Protein 6MRQ (pdb70)

InterPro domains:
  IPR001254 Serine proteases, trypsin domain [PF00089] (24-239)
  IPR001254 Serine proteases, trypsin domain [PS50240] (24-244)
  IPR001254 Serine proteases, trypsin domain [SM00020] (23-239)
  IPR001254 Serine proteases, trypsin domain [cd00190] (24-242)
  IPR001314 Peptidase S1A, chymotrypsin family [PR00722] (49-64)
  IPR001314 Peptidase S1A, chymotrypsin family [PR00722] (103-117)
  IPR001314 Peptidase S1A, chymotrypsin family [PR00722] (193-205)
  IPR009003 Peptidase S1, PA clan [SSF50494] (20-244)
  IPR018114 Serine proteases, trypsin family, histidine active site [PS00134] (59-64)
  IPR033116 Serine proteases, trypsin family, serine active site [PS00135] (194-205)
  IPR050127 Serine Proteases (Peptidase S1 Family) [PTHR24264] (22-245)

Organism: Bos taurus (NCBI:txid9913)

B-factor: mean 23.16, std 9.32, range [8.79, 70.33]

Solvent-accessible surface area: 10197 Å² total; per-residue (Å²): 2,11,42,35,98,70,18,25,52,18,84,5,31,18,5,0,1,0,14,39,74,82,23,0,0,1,0,1,0,20,49,34,73,6,0,0,0,0,3,12,0,109,36,95,67,2,50,0,53,1,6,10,13,20,33,112,81,125,92,63,58,37,40,87,18,45,23,56,86,27,39,41,28,113,67,51,61,37,110,62,4,36,19,1,0,0,0,0,46,2,152,66,58,7,76,89,83,96,97,0,28,45,18,60,34,2,132,77,59,30,76,63,53,44,109,5,43,0,0,1,7,1,7,42,104,55,89,20,28,24,97,17,65,32,3,47,3,5,133,0,21,14,26,48,77,82,26,0,110,92,12,0,96,91,65,20,36,88,22,9,10,0,1,3,48,60,123,15,39,88,3,0,1,8,1,0,0,0,0,0,0,16,1,103,45,67,0,10,0,1,0,2,2,0,39,39,7,9,76,149,76,60,3,0,0,1,2,52,0,21,70,9,27,76,30,0,131,99,10,53,89,90,45,0,8,41,134,11,190,78,64,116,59,0,150,72,11,1,121,109,30,196,31,108,33,49,109,32,0,2,47,2,54,1,0

Structure (mmCIF, N/CA/C/O backbone):
data_6MRQ
#
_entry.id   6MRQ
#
_cell.length_a   46.817
_cell.length_b   59.020
_cell.length_c   79.085
_cell.angle_alpha   90.00
_cell.angle_beta   90.00
_cell.angle_gamma   90.00
#
_symmetry.space_group_name_H-M   'P 21 21 21'
#
loop_
_entity.id
_entity.type
_entity.pdbx_description
1 polymer 'Cationic trypsin'
2 polymer 'inhibitor from Tityus obscurus scorpion venom (TopI1)'
3 non-polymer 'CALCIUM ION'
4 non-polymer 'SULFATE ION'
5 water water
#
loop_
_atom_site.group_PDB
_atom_site.id
_atom_site.type_symbol
_atom_site.label_atom_id
_atom_site.label_alt_id
_atom_site.label_comp_id
_atom_site.label_asym_id
_atom_site.label_entity_id
_atom_site.label_seq_id
_atom_site.pdbx_PDB_ins_code
_atom_site.Cartn_x
_atom_site.Cartn_y
_atom_site.Cartn_z
_atom_site.occupancy
_atom_site.B_iso_or_equiv
_atom_site.auth_seq_id
_atom_site.auth_comp_id
_atom_site.auth_asym_id
_atom_site.auth_atom_id
_atom_site.pdbx_PDB_model_num
ATOM 1 N N . ILE A 1 1 ? -18.545 3.874 -8.824 1.00 13.19 16 ILE A N 1
ATOM 2 C CA . ILE A 1 1 ? -18.631 4.029 -7.376 1.00 13.71 16 ILE A CA 1
ATOM 3 C C . ILE A 1 1 ? -20.101 4.181 -7.011 1.00 15.43 16 ILE A C 1
ATOM 4 O O . ILE A 1 1 ? -20.759 5.099 -7.488 1.00 16.26 16 ILE A O 1
ATOM 19 N N . VAL A 1 2 ? -20.604 3.291 -6.163 1.00 16.51 17 VAL A N 1
ATOM 20 C CA . VAL A 1 2 ? -21.981 3.349 -5.681 1.00 17.28 17 VAL A CA 1
ATOM 21 C C . VAL A 1 2 ? -21.971 3.950 -4.285 1.00 18.65 17 VAL A C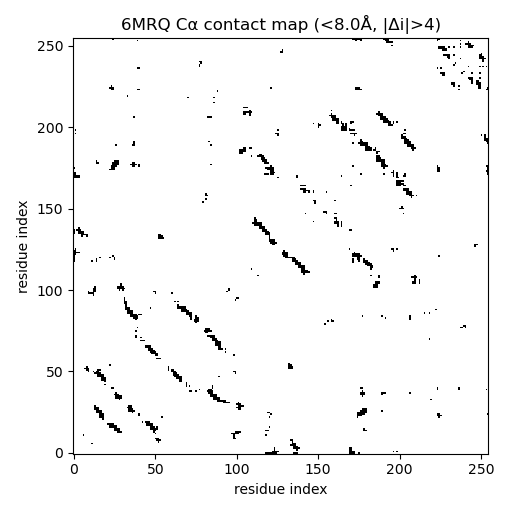 1
ATOM 22 O O . VAL A 1 2 ? -21.176 3.540 -3.432 1.00 19.27 17 VAL A O 1
ATOM 35 N N . GLY A 1 3 ? -22.853 4.910 -4.038 1.00 19.05 18 GLY A N 1
ATOM 36 C CA . GLY A 1 3 ? -22.980 5.450 -2.702 1.00 20.18 18 GLY A CA 1
ATOM 37 C C . GLY A 1 3 ? -21.894 6.418 -2.306 1.00 19.62 18 GLY A C 1
ATOM 38 O O . GLY A 1 3 ? -21.738 6.705 -1.112 1.00 23.84 18 GLY A O 1
ATOM 42 N N . GLY A 1 4 ? -21.147 6.940 -3.275 1.00 19.26 19 GLY A N 1
ATOM 43 C CA . GLY A 1 4 ? -20.076 7.871 -3.019 1.00 18.57 19 GLY A CA 1
ATOM 44 C C . GLY A 1 4 ? -20.507 9.309 -3.217 1.00 20.09 19 GLY A C 1
ATOM 45 O O . GLY A 1 4 ? -21.690 9.659 -3.124 1.00 22.22 19 GLY A O 1
ATOM 49 N N . TYR A 1 5 ? -19.528 10.158 -3.505 1.00 18.53 20 TYR A N 1
ATOM 50 C CA . TYR A 1 5 ? -19.761 11.584 -3.677 1.00 18.55 20 TYR A CA 1
ATOM 51 C C . TYR A 1 5 ? -18.835 12.109 -4.765 1.00 18.83 20 TYR A C 1
ATOM 52 O O . TYR A 1 5 ? -17.827 11.493 -5.110 1.00 17.45 20 TYR A O 1
ATOM 70 N N . THR A 1 6 ? -19.187 13.266 -5.308 1.00 19.10 21 THR A N 1
ATOM 71 C CA . THR A 1 6 ? -18.340 13.906 -6.304 1.00 20.96 21 THR A CA 1
ATOM 72 C C . THR A 1 6 ? -17.047 14.367 -5.648 1.00 19.05 21 THR A C 1
ATOM 73 O O . THR A 1 6 ? -17.073 15.161 -4.703 1.00 20.92 21 THR A O 1
ATOM 84 N N . CYS A 1 7 ? -15.913 13.888 -6.161 1.00 19.24 22 CYS A N 1
ATOM 85 C CA . CYS A 1 7 ? -14.641 14.184 -5.517 1.00 20.59 22 CYS A CA 1
ATOM 86 C C . CYS A 1 7 ? -14.350 15.677 -5.534 1.00 19.90 22 CYS A C 1
ATOM 87 O O . CYS A 1 7 ? -13.855 16.236 -4.547 1.00 23.69 22 CYS A O 1
ATOM 94 N N . GLY A 1 8 ? -14.645 16.334 -6.652 1.00 19.88 23 GLY A N 1
ATOM 95 C CA . GLY A 1 8 ? -14.143 17.665 -6.911 1.00 20.62 23 GLY A CA 1
ATOM 96 C C . GLY A 1 8 ? -13.012 17.586 -7.913 1.00 19.82 23 GLY A C 1
ATOM 97 O O . GLY A 1 8 ? -12.161 16.695 -7.826 1.00 19.77 23 GLY A O 1
ATOM 101 N N . ALA A 1 9 ? -12.984 18.517 -8.860 1.00 20.42 24 ALA A N 1
ATOM 102 C CA . ALA A 1 9 ? -12.073 18.410 -9.989 1.00 23.92 24 ALA A CA 1
ATOM 103 C C . ALA A 1 9 ? -10.625 18.332 -9.526 1.00 21.18 24 ALA A C 1
ATOM 104 O O . ALA A 1 9 ? -10.140 19.200 -8.792 1.00 24.25 24 ALA A O 1
ATOM 111 N N . ASN A 1 10 ? -9.941 17.280 -9.965 1.00 20.74 25 ASN A N 1
ATOM 112 C CA . ASN A 1 10 ? -8.502 17.118 -9.772 1.00 21.33 25 ASN A CA 1
ATOM 113 C C . ASN A 1 10 ? -8.109 17.018 -8.301 1.00 24.44 25 ASN A C 1
ATOM 114 O O . ASN A 1 10 ? -6.935 17.212 -7.955 1.00 21.62 25 ASN A O 1
ATOM 125 N N . THR A 1 11 ? -9.062 16.694 -7.424 1.00 19.75 26 THR A N 1
ATOM 126 C CA . THR A 1 11 ? -8.746 16.472 -6.017 1.00 21.20 26 THR A CA 1
ATOM 127 C C . THR A 1 11 ? -8.136 15.100 -5.767 1.00 18.14 26 THR A C 1
ATOM 128 O O . THR A 1 11 ? -7.656 14.842 -4.657 1.00 20.81 26 THR A O 1
ATOM 139 N N . VAL A 1 12 ? -8.149 14.221 -6.762 1.00 15.55 27 VAL A N 1
ATOM 140 C CA . VAL A 1 12 ? -7.490 12.921 -6.685 1.00 16.67 27 VAL A CA 1
ATOM 141 C C . VAL A 1 12 ? -6.483 12.900 -7.829 1.00 17.97 27 VAL A C 1
ATOM 142 O O . VAL A 1 12 ? -6.708 12.224 -8.844 1.00 14.48 27 VAL A O 1
ATOM 155 N N . PRO A 1 13 ? -5.375 13.641 -7.720 1.00 15.05 28 PRO A N 1
ATOM 156 C CA . PRO A 1 13 ? -4.551 13.928 -8.909 1.00 16.29 28 PRO A CA 1
ATOM 157 C C . PRO A 1 13 ? -3.780 12.742 -9.444 1.00 14.87 28 PRO A C 1
ATOM 158 O O . PRO A 1 13 ? -3.241 12.840 -10.554 1.00 15.27 28 PRO A O 1
ATOM 169 N N . TYR A 1 14 ? -3.701 11.643 -8.690 1.00 14.98 29 TYR A N 1
ATOM 170 C CA . TYR A 1 14 ? -3.085 10.397 -9.122 1.00 13.77 29 TYR A CA 1
ATOM 171 C C . TYR A 1 14 ? -4.058 9.478 -9.859 1.00 14.10 29 TYR A C 1
ATOM 172 O O . TYR A 1 14 ? -3.631 8.446 -10.394 1.00 12.01 29 TYR A O 1
ATOM 190 N N . GLN A 1 15 ? -5.346 9.819 -9.904 1.00 12.10 30 GLN A N 1
ATOM 191 C CA . GLN A 1 15 ? -6.332 8.981 -10.575 1.00 11.52 30 GLN A CA 1
ATOM 192 C C . GLN A 1 15 ? -6.234 9.170 -12.081 1.00 10.81 30 GLN A C 1
ATOM 193 O O . GLN A 1 15 ? -6.286 10.298 -12.574 1.00 12.23 30 GLN A O 1
ATOM 207 N N . VAL A 1 16 ? -6.144 8.068 -12.815 1.00 11.21 31 VAL A N 1
ATOM 208 C CA . VAL A 1 16 ? -6.180 8.134 -14.264 1.00 11.64 31 VAL A CA 1
ATOM 209 C C . VAL A 1 16 ? -7.351 7.311 -14.784 1.00 10.72 31 VAL A C 1
ATOM 210 O O . VAL A 1 16 ? -7.891 6.439 -14.101 1.00 10.76 31 VAL A O 1
ATOM 223 N N . SER A 1 17 ? -7.732 7.606 -16.020 1.00 11.41 32 SER A N 1
ATOM 224 C CA . SER A 1 17 ? -8.708 6.832 -16.770 1.00 12.42 32 SER A CA 1
ATOM 225 C C . SER A 1 17 ? -7.975 6.074 -17.866 1.00 11.54 32 SER A C 1
ATOM 226 O O . SER A 1 17 ? -7.120 6.641 -18.554 1.00 13.10 32 SER A O 1
ATOM 234 N N . LEU A 1 18 ? -8.278 4.793 -18.004 1.00 11.43 33 LEU A N 1
ATOM 235 C CA . LEU A 1 18 ? -7.774 4.004 -19.116 1.00 11.33 33 LEU A CA 1
ATOM 236 C C . LEU A 1 18 ? -8.845 3.955 -20.193 1.00 10.56 33 LEU A C 1
ATOM 237 O O . LEU A 1 18 ? -10.002 3.612 -19.915 1.00 12.53 33 LEU A O 1
ATOM 253 N N . ASN A 1 19 ? -8.455 4.279 -21.415 1.00 12.60 34 ASN A N 1
ATOM 254 C CA . ASN A 1 19 ? -9.378 4.509 -22.513 1.00 12.48 34 ASN A CA 1
ATOM 255 C C . ASN A 1 19 ? -8.905 3.748 -23.737 1.00 16.25 34 ASN A C 1
ATOM 256 O O . ASN A 1 19 ? -7.755 3.899 -24.160 1.00 18.60 34 ASN A O 1
ATOM 267 N N . SER A 1 20 ? -9.791 2.924 -24.292 1.00 14.97 37 SER A N 1
ATOM 268 C CA . SER A 1 20 ? -9.540 2.227 -25.545 1.00 19.55 37 SER A CA 1
ATOM 269 C C . SER A 1 20 ? -10.671 2.584 -26.494 1.00 23.83 37 SER A C 1
ATOM 270 O O . SER A 1 20 ? -11.289 1.703 -27.101 1.00 28.52 37 SER A O 1
ATOM 278 N N . GLY A 1 21 ? -10.949 3.883 -26.611 1.00 17.26 38 GLY A N 1
ATOM 279 C CA . GLY A 1 21 ? -12.122 4.381 -27.286 1.00 18.11 38 GLY A CA 1
ATOM 280 C C . GLY A 1 21 ? -13.232 4.804 -26.346 1.00 18.02 38 GLY A C 1
ATOM 281 O O . GLY A 1 21 ? -14.075 5.624 -26.724 1.00 18.54 38 GLY A O 1
ATOM 285 N N . TYR A 1 22 ? -13.250 4.249 -25.141 1.00 17.60 39 TYR A N 1
ATOM 286 C CA . TYR A 1 22 ? -14.168 4.628 -24.081 1.00 15.79 39 TYR A CA 1
ATOM 287 C C . TYR A 1 22 ? -13.447 4.326 -22.777 1.00 14.28 39 TYR A C 1
ATOM 288 O O . TYR A 1 22 ? -12.493 3.541 -22.744 1.00 14.27 39 TYR A O 1
ATOM 306 N N . HIS A 1 23 ? -13.907 4.951 -21.702 1.00 13.63 40 HIS A N 1
ATOM 307 C CA . HIS A 1 23 ? -13.367 4.658 -20.385 1.00 13.26 40 HIS A CA 1
ATOM 308 C C . HIS A 1 23 ? -13.760 3.247 -19.952 1.00 11.61 40 HIS A C 1
ATOM 309 O O . HIS A 1 23 ? -14.945 2.906 -19.939 1.00 12.53 40 HIS A O 1
ATOM 323 N N . PHE A 1 24 ? -12.780 2.431 -19.568 1.00 11.22 41 PHE A N 1
ATOM 324 C CA . PHE A 1 24 ? -13.071 1.055 -19.161 1.00 11.51 41 PHE A CA 1
ATOM 325 C C . PHE A 1 24 ? -12.476 0.646 -17.826 1.00 11.39 41 PHE A C 1
ATOM 326 O O . PHE A 1 24 ? -12.944 -0.345 -17.247 1.00 11.45 41 PHE A O 1
ATOM 343 N N . CYS A 1 25 ? -11.466 1.358 -17.330 1.00 10.01 42 CYS A N 1
ATOM 344 C CA . CYS A 1 25 ? -10.792 1.054 -16.082 1.00 9.58 42 CYS A CA 1
ATOM 345 C C . CYS A 1 25 ? -10.139 2.333 -15.578 1.00 8.79 42 CYS A C 1
ATOM 346 O O . CYS A 1 25 ? -9.923 3.284 -16.336 1.00 10.82 42 CYS A O 1
ATOM 353 N N . GLY A 1 26 ? -9.831 2.340 -14.282 1.00 9.50 43 GLY A N 1
ATOM 354 C CA . GLY A 1 26 ? -8.989 3.356 -13.698 1.00 9.73 43 GLY A CA 1
ATOM 355 C C . GLY A 1 26 ? -7.555 2.865 -13.541 1.00 10.58 43 GLY A C 1
ATOM 356 O O . GLY A 1 26 ? -7.185 1.760 -13.931 1.00 10.06 43 GLY A O 1
ATOM 360 N N . GLY A 1 27 ? -6.744 3.733 -12.953 1.00 10.51 44 GLY A N 1
ATOM 361 C CA . GLY A 1 27 ? -5.361 3.451 -12.619 1.00 10.46 44 GLY A CA 1
ATOM 362 C C . GLY A 1 27 ? -4.868 4.540 -11.695 1.00 10.57 44 GLY A C 1
ATOM 363 O O . GLY A 1 27 ? -5.538 5.557 -11.484 1.00 11.39 44 GLY A O 1
ATOM 367 N N . SER A 1 28 ? -3.655 4.330 -11.187 1.00 11.29 45 SER A N 1
ATOM 368 C CA . SER A 1 28 ? -3.021 5.249 -10.251 1.00 11.53 45 SER A CA 1
ATOM 369 C C . SER A 1 28 ? -1.624 5.589 -10.735 1.00 10.64 45 SER A C 1
ATOM 370 O O . SER A 1 28 ? -0.818 4.691 -10.994 1.00 12.31 45 SER A O 1
ATOM 378 N N . LEU A 1 29 ? -1.336 6.877 -10.836 1.00 12.00 46 LEU A N 1
ATOM 379 C CA . LEU A 1 29 ? -0.024 7.339 -11.262 1.00 13.59 46 LEU A CA 1
ATOM 380 C C . LEU A 1 29 ? 0.941 7.209 -10.092 1.00 12.45 46 LEU A C 1
ATOM 381 O O . LEU A 1 29 ? 0.694 7.778 -9.024 1.00 15.29 46 LEU A O 1
ATOM 397 N N . ILE A 1 30 ? 2.034 6.460 -10.281 1.00 13.56 47 ILE A N 1
ATOM 398 C CA . ILE A 1 30 ? 3.021 6.269 -9.223 1.00 14.83 47 ILE A CA 1
ATOM 399 C C . ILE A 1 30 ? 4.336 7.005 -9.477 1.00 15.75 47 ILE A C 1
ATOM 400 O O . ILE A 1 30 ? 5.118 7.178 -8.531 1.00 16.50 47 ILE A O 1
ATOM 416 N N . ASN A 1 31 ? 4.607 7.429 -10.706 1.00 17.05 48 ASN A N 1
ATOM 417 C CA . ASN A 1 31 ? 5.676 8.372 -11.016 1.00 17.53 48 ASN A CA 1
ATOM 418 C C . ASN A 1 31 ? 5.357 8.938 -12.394 1.00 20.68 48 ASN A C 1
ATOM 419 O O . ASN A 1 31 ? 4.329 8.610 -12.987 1.00 19.61 48 ASN A O 1
ATOM 430 N N . SER A 1 32 ? 6.234 9.797 -12.909 1.00 19.60 49 SER A N 1
ATOM 431 C CA . SER A 1 32 ? 5.878 10.487 -14.144 1.00 19.39 49 SER A CA 1
ATOM 432 C C . SER A 1 32 ? 5.719 9.544 -15.333 1.00 21.88 49 SER A C 1
ATOM 433 O O . SER A 1 32 ? 5.163 9.955 -16.358 1.00 20.91 49 SER A O 1
ATOM 441 N N . GLN A 1 33 ? 6.180 8.301 -15.234 1.00 17.87 50 GLN A N 1
ATOM 442 C CA . GLN A 1 3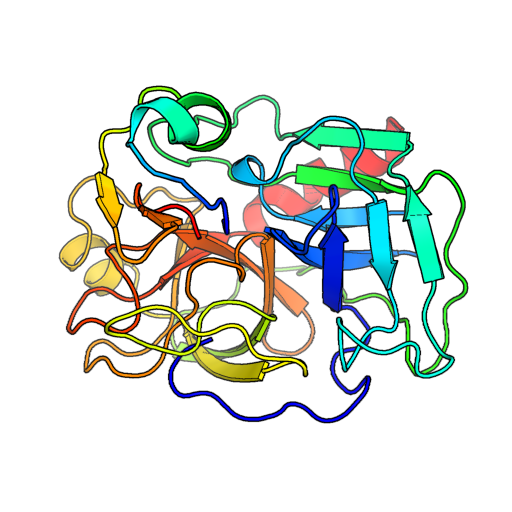3 ? 6.155 7.408 -16.381 1.00 20.09 50 GLN A CA 1
ATOM 443 C C . GLN A 1 33 ? 5.360 6.127 -16.181 1.00 17.88 50 GLN A C 1
ATOM 444 O O . GLN A 1 33 ? 5.267 5.324 -17.125 1.00 17.42 50 GLN A O 1
ATOM 458 N N . TRP A 1 34 ? 4.782 5.907 -15.004 1.00 15.15 51 TRP A N 1
ATOM 459 C CA . TRP A 1 34 ? 4.229 4.604 -14.686 1.00 14.97 51 TRP A CA 1
ATOM 460 C C . TRP A 1 34 ? 2.910 4.697 -13.940 1.00 13.99 51 TRP A C 1
ATOM 461 O O . TRP A 1 34 ? 2.745 5.511 -13.028 1.00 13.94 51 TRP A O 1
ATOM 482 N N . VAL A 1 35 ? 2.003 3.802 -14.309 1.00 13.60 52 VAL A N 1
ATOM 483 C CA . VAL A 1 35 ? 0.663 3.717 -13.750 1.00 12.23 52 VAL A CA 1
ATOM 484 C C . VAL A 1 35 ? 0.434 2.298 -13.257 1.00 11.98 52 VAL A C 1
ATOM 485 O O . VAL A 1 35 ? 0.781 1.332 -13.945 1.00 13.36 52 VAL A O 1
ATOM 498 N N . VAL A 1 36 ? -0.148 2.173 -12.071 1.00 10.98 53 VAL A N 1
ATOM 499 C CA . VAL A 1 36 ? -0.586 0.889 -11.532 1.00 12.11 53 VAL A CA 1
ATOM 500 C C . VAL A 1 36 ? -2.060 0.699 -11.846 1.00 11.37 53 VAL A C 1
ATOM 501 O O . VAL A 1 36 ? -2.869 1.592 -11.584 1.00 11.43 53 VAL A O 1
ATOM 514 N N . SER A 1 37 ? -2.421 -0.477 -12.354 1.00 10.70 54 SER A N 1
ATOM 515 C CA . SER A 1 37 ? -3.820 -0.814 -12.608 1.00 9.85 54 SER A CA 1
ATOM 516 C C . SER A 1 37 ? -4.011 -2.299 -12.323 1.00 10.09 54 SER A C 1
ATOM 517 O O . SER A 1 37 ? -3.156 -2.941 -11.715 1.00 10.58 54 SER A O 1
ATOM 52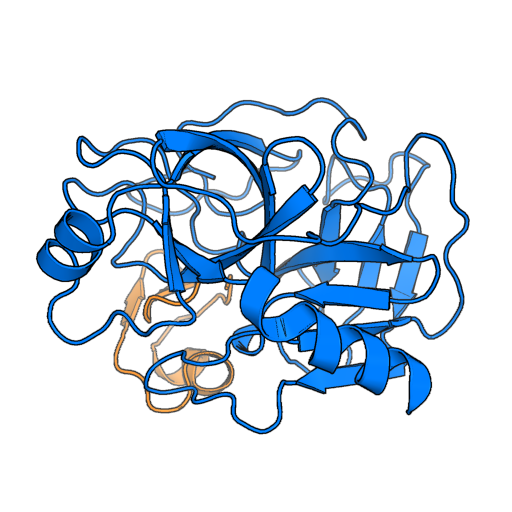5 N N . ALA A 1 38 ? -5.156 -2.846 -12.734 1.00 10.11 55 ALA A N 1
ATOM 526 C CA . ALA A 1 38 ? -5.445 -4.269 -12.561 1.00 10.15 55 ALA A CA 1
ATOM 527 C C . ALA A 1 38 ? -5.020 -5.049 -13.799 1.00 10.05 55 ALA A C 1
ATOM 528 O O . ALA A 1 38 ? -5.123 -4.549 -14.923 1.00 11.14 55 ALA A O 1
ATOM 535 N N . ALA A 1 39 ? -4.537 -6.281 -13.590 1.00 11.42 56 ALA A N 1
ATOM 536 C CA . ALA A 1 39 ? -4.169 -7.140 -14.709 1.00 10.94 56 ALA A CA 1
ATOM 537 C C . ALA A 1 39 ? -5.337 -7.374 -15.660 1.00 11.12 56 ALA A C 1
ATOM 538 O O . ALA A 1 39 ? -5.143 -7.479 -16.876 1.00 11.86 56 ALA A O 1
ATOM 545 N N . HIS A 1 40 ? -6.560 -7.475 -15.132 1.00 12.01 57 HIS A N 1
ATOM 546 C CA . HIS A 1 40 ? -7.686 -7.741 -16.021 1.00 11.62 57 HIS A CA 1
ATOM 547 C C . HIS A 1 40 ? -8.080 -6.524 -16.847 1.00 11.24 57 HIS A C 1
ATOM 548 O O . HIS A 1 40 ? -8.926 -6.650 -17.745 1.00 12.44 57 HIS A O 1
ATOM 562 N N . CYS A 1 41 ? -7.479 -5.364 -16.575 1.00 11.33 58 CYS A N 1
ATOM 563 C CA . CYS A 1 41 ? -7.624 -4.183 -17.415 1.00 10.92 58 CYS A CA 1
ATOM 564 C C . CYS A 1 41 ? -6.674 -4.184 -18.605 1.00 10.84 58 CYS A C 1
ATOM 565 O O . CYS A 1 41 ? -6.694 -3.233 -19.393 1.00 13.29 58 CYS A O 1
ATOM 572 N N . TYR A 1 42 ? -5.856 -5.222 -18.774 1.00 12.51 59 TYR A N 1
ATOM 573 C CA . TYR A 1 42 ? -4.950 -5.245 -19.909 1.00 13.33 59 TYR A CA 1
ATOM 574 C C . TYR A 1 42 ? -5.731 -5.228 -21.219 1.00 13.79 59 TYR A C 1
ATOM 575 O O . TYR A 1 42 ? -6.682 -6.000 -21.404 1.00 15.92 59 TYR A O 1
ATOM 593 N N . LYS A 1 43 ? -5.300 -4.367 -22.136 1.00 15.91 60 LYS A N 1
ATOM 594 C CA . LYS A 1 43 ? -5.655 -4.448 -23.541 1.00 18.41 60 LYS A CA 1
ATOM 595 C C . LYS A 1 43 ? -4.464 -3.907 -24.319 1.00 22.16 60 LYS A C 1
ATOM 596 O O . LYS A 1 43 ? -3.635 -3.173 -23.775 1.00 23.35 60 LYS A O 1
ATOM 615 N N . SER A 1 44 ? -4.386 -4.250 -25.599 1.00 27.72 61 SER A N 1
ATOM 616 C CA . SER A 1 44 ? -3.475 -3.540 -26.486 1.00 27.04 61 SER A CA 1
ATOM 617 C C . SER A 1 44 ? -4.067 -2.174 -26.818 1.00 26.05 61 SER A C 1
ATOM 618 O O . SER A 1 44 ? -5.287 -2.000 -26.878 1.00 39.45 61 SER A O 1
ATOM 626 N N . GLY A 1 45 ? -3.193 -1.193 -27.004 1.00 35.69 62 GLY A N 1
ATOM 627 C CA . GLY A 1 45 ? -3.647 0.127 -27.401 1.00 33.35 62 GLY A CA 1
ATOM 628 C C . GLY A 1 45 ? -4.390 0.882 -26.323 1.00 37.15 62 GLY A C 1
ATOM 629 O O . GLY A 1 45 ? -5.423 1.504 -26.604 1.00 52.19 62 GLY A O 1
ATOM 633 N N . ILE A 1 46 ? -3.897 0.834 -25.091 1.00 22.37 63 ILE A N 1
ATOM 634 C CA . ILE A 1 46 ? -4.474 1.622 -24.011 1.00 20.78 63 ILE A CA 1
ATOM 635 C C . ILE A 1 46 ? -3.968 3.050 -24.119 1.00 20.60 63 ILE A C 1
ATOM 636 O O . ILE A 1 46 ? -2.768 3.287 -24.299 1.00 20.33 63 ILE A O 1
ATOM 652 N N . GLN A 1 47 ? -4.883 4.005 -23.998 1.00 18.35 64 GLN A N 1
ATOM 653 C CA . GLN A 1 47 ? -4.546 5.410 -23.831 1.00 15.91 64 GLN A CA 1
ATOM 654 C C . GLN A 1 47 ? -4.821 5.790 -22.381 1.00 16.93 64 GLN A C 1
ATOM 655 O O . GLN A 1 47 ? -5.941 5.610 -21.890 1.00 16.57 64 GLN A O 1
ATOM 669 N N . VAL A 1 48 ? -3.808 6.304 -21.695 1.00 15.41 65 VAL A N 1
ATOM 670 C CA . VAL A 1 48 ? -3.965 6.778 -20.325 1.00 13.85 65 VAL A CA 1
ATOM 671 C C . VAL A 1 48 ? -4.370 8.246 -20.361 1.00 13.76 65 VAL A C 1
ATOM 672 O O . VAL A 1 48 ? -3.726 9.063 -21.029 1.00 15.52 65 VAL A O 1
ATOM 685 N N . ARG A 1 49 ? -5.430 8.589 -19.632 1.00 13.16 66 ARG A N 1
ATOM 686 C CA . ARG A 1 49 ? -5.926 9.960 -19.555 1.00 12.88 66 ARG A CA 1
ATOM 687 C C . ARG A 1 49 ? -5.735 10.457 -18.130 1.00 13.51 66 ARG A C 1
ATOM 688 O O . ARG A 1 49 ? -6.382 9.965 -17.196 1.00 12.39 66 ARG A O 1
ATOM 709 N N . LEU A 1 50 ? -4.799 11.388 -17.975 1.00 13.11 67 LEU A N 1
ATOM 710 C CA . LEU A 1 50 ? -4.458 12.010 -16.709 1.00 13.99 67 LEU A CA 1
ATOM 711 C C . LEU A 1 50 ? -5.083 13.394 -16.646 1.00 13.12 67 LEU A C 1
ATOM 712 O O . LEU A 1 50 ? -5.415 13.999 -17.670 1.00 15.37 67 LEU A O 1
ATOM 728 N N . GLY A 1 51 ? -5.222 13.900 -15.422 1.00 14.15 69 GLY A N 1
ATOM 729 C CA . GLY A 1 51 ? -5.768 15.224 -15.217 1.00 14.29 69 GLY A CA 1
ATOM 730 C C . GLY A 1 51 ? -7.234 15.349 -15.528 1.00 14.68 69 GLY A C 1
ATOM 731 O O . GLY A 1 51 ? -7.724 16.462 -15.746 1.00 17.52 69 GLY A O 1
ATOM 735 N N . GLU A 1 52 ? -7.956 14.237 -15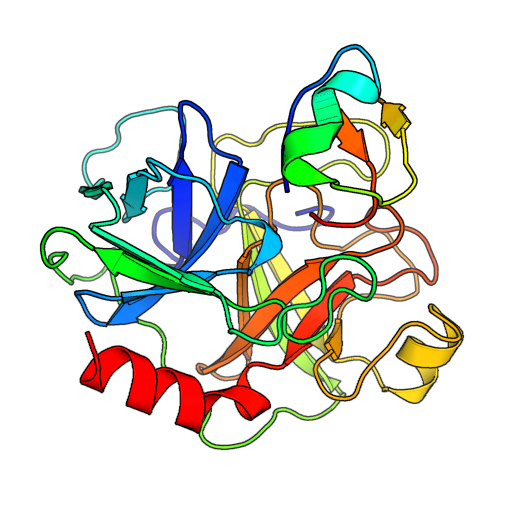.536 1.00 13.03 70 GLU A N 1
ATOM 736 C CA . GLU A 1 52 ? -9.368 14.247 -15.868 1.00 13.78 70 GLU A CA 1
ATOM 737 C C . GLU A 1 52 ? -10.239 14.535 -14.657 1.00 13.21 70 GLU A C 1
ATOM 738 O O . GLU A 1 52 ? -9.977 14.053 -13.549 1.00 13.67 70 GLU A O 1
ATOM 750 N N . ASP A 1 53 ? -11.311 15.287 -14.894 1.00 13.72 71 ASP A N 1
ATOM 751 C CA . ASP A 1 53 ? -12.457 15.271 -14.001 1.00 13.97 71 ASP A CA 1
ATOM 752 C C . ASP A 1 53 ? -13.688 14.805 -14.784 1.00 14.34 71 ASP A C 1
ATOM 753 O O . ASP A 1 53 ? -14.108 13.652 -14.646 1.00 14.87 71 ASP A O 1
ATOM 762 N N . ASN A 1 54 ? -14.275 15.689 -15.595 1.00 14.06 72 ASN A N 1
ATOM 763 C CA . ASN A 1 54 ? -15.346 15.279 -16.506 1.00 15.28 72 ASN A CA 1
ATOM 764 C C . ASN A 1 54 ? -14.712 14.506 -17.655 1.00 13.36 72 ASN A C 1
ATOM 765 O O . ASN A 1 54 ? -13.948 15.076 -18.439 1.00 14.73 72 ASN A O 1
ATOM 776 N N . ILE A 1 55 ? -14.971 13.197 -17.734 1.00 14.24 73 ILE A N 1
ATOM 777 C CA . ILE A 1 55 ? -14.310 12.400 -18.768 1.00 13.50 73 ILE A CA 1
ATOM 778 C C . ILE A 1 55 ? -14.950 12.576 -20.133 1.00 15.96 73 ILE A C 1
ATOM 779 O O . ILE A 1 55 ? -14.439 12.031 -21.118 1.00 17.14 73 ILE A O 1
ATOM 795 N N . ASN A 1 56 ? -16.054 13.319 -20.224 1.00 13.86 74 ASN A N 1
ATOM 796 C CA . ASN A 1 56 ? -16.742 13.539 -21.487 1.00 15.63 74 ASN A CA 1
ATOM 797 C C . ASN A 1 56 ? -16.524 14.931 -22.052 1.00 15.65 74 ASN A C 1
ATOM 798 O O . ASN A 1 56 ? -17.025 15.227 -23.142 1.00 20.55 74 ASN A O 1
ATOM 809 N N . VAL A 1 57 ? -15.808 15.792 -21.336 1.00 15.57 75 VAL A N 1
ATOM 810 C CA . VAL A 1 57 ? -15.636 17.189 -21.712 1.00 17.75 75 VAL A CA 1
ATOM 811 C C . VAL A 1 57 ? -14.170 17.548 -21.538 1.00 15.60 75 VAL A C 1
ATOM 812 O O . VAL A 1 57 ? -13.541 17.171 -20.546 1.00 15.06 75 VAL A O 1
ATOM 825 N N . VAL A 1 58 ? -13.631 18.289 -22.501 1.00 17.46 76 VAL A N 1
ATOM 826 C CA . VAL A 1 58 ? -12.250 18.751 -22.423 1.00 18.55 76 VAL A CA 1
ATOM 827 C C . VAL A 1 58 ? -12.234 20.008 -21.561 1.00 16.27 76 VAL A C 1
ATOM 828 O O . VAL A 1 58 ? -12.794 21.041 -21.939 1.00 20.34 76 VAL A O 1
ATOM 841 N N . GLU A 1 59 ? -11.605 19.916 -20.390 1.00 17.21 77 GLU A N 1
ATOM 842 C CA . GLU A 1 59 ? -11.626 20.989 -19.409 1.00 18.22 77 GLU A CA 1
ATOM 843 C C . GLU A 1 59 ? -10.315 21.752 -19.303 1.00 20.03 77 GLU A C 1
ATOM 844 O O . GLU A 1 59 ? -10.301 22.834 -18.708 1.00 24.94 77 GLU A O 1
ATOM 856 N N . GLY A 1 60 ? -9.230 21.238 -19.869 1.00 20.51 78 GLY A N 1
ATOM 857 C CA . GLY A 1 60 ? -8.008 22.013 -20.012 1.00 19.67 78 GLY A CA 1
ATOM 858 C C . GLY A 1 60 ? -6.839 21.477 -19.227 1.00 20.24 78 GLY A C 1
ATOM 859 O O . GLY A 1 60 ? -5.750 22.070 -19.293 1.00 22.43 78 GLY A O 1
ATOM 863 N N . ASN A 1 61 ? -6.991 20.390 -18.475 1.00 18.55 79 ASN A N 1
ATOM 864 C CA . ASN A 1 61 ? -5.889 19.835 -17.703 1.00 18.68 79 ASN A CA 1
ATOM 865 C C . ASN A 1 61 ? -5.541 18.418 -18.131 1.00 19.40 79 ASN A C 1
ATOM 866 O O . ASN A 1 61 ? -4.726 17.760 -17.471 1.00 19.43 79 ASN A O 1
ATOM 877 N N . GLU A 1 62 ? -6.110 17.944 -19.231 1.00 16.76 80 GLU A N 1
ATOM 878 C CA . GLU A 1 62 ? -5.917 16.570 -19.645 1.00 15.35 80 GLU A CA 1
ATOM 879 C C . GLU A 1 62 ? -4.536 16.357 -20.253 1.00 16.30 80 GLU A C 1
ATOM 880 O O . GLU A 1 62 ? -4.015 17.208 -20.974 1.00 18.15 80 GLU A O 1
ATOM 892 N N . GLN A 1 63 ? -3.964 15.191 -19.970 1.00 16.34 81 GLN A N 1
ATOM 893 C CA . GLN A 1 63 ? -2.836 14.654 -20.723 1.00 18.51 81 GLN A CA 1
ATOM 894 C C . GLN A 1 63 ? -3.251 13.268 -21.190 1.00 16.13 81 GLN A C 1
ATOM 895 O O . GLN A 1 63 ? -3.643 12.430 -20.373 1.00 15.76 81 GLN A O 1
ATOM 909 N N . PHE A 1 64 ? -3.197 13.039 -22.495 1.00 15.49 82 PHE A N 1
ATOM 910 C CA . PHE A 1 64 ? -3.555 11.760 -23.091 1.00 15.49 82 PHE A CA 1
ATOM 911 C C . PHE A 1 64 ? -2.252 11.138 -23.572 1.00 17.97 82 PHE A C 1
ATOM 912 O O . PHE A 1 64 ? -1.653 11.623 -24.535 1.00 19.02 82 PHE A O 1
ATOM 929 N N . ILE A 1 65 ? -1.822 10.064 -22.924 1.00 17.39 83 ILE A N 1
ATOM 930 C CA . ILE A 1 65 ? -0.544 9.439 -23.234 1.00 16.97 83 ILE A CA 1
ATOM 931 C C . ILE A 1 65 ? -0.790 7.955 -23.431 1.00 19.39 83 ILE A C 1
ATOM 932 O O . ILE A 1 65 ? -1.291 7.280 -22.525 1.00 16.86 83 ILE A O 1
ATOM 948 N N . SER A 1 66 ? -0.453 7.449 -24.609 1.00 19.58 84 SER A N 1
ATOM 949 C CA . SER A 1 66 ? -0.619 6.033 -24.871 1.00 21.12 84 SER A CA 1
ATOM 950 C C . SER A 1 66 ? 0.367 5.221 -24.043 1.00 22.40 84 SER A C 1
ATOM 951 O O . SER A 1 66 ? 1.470 5.672 -23.714 1.00 22.92 84 SER A O 1
ATOM 959 N N . ALA A 1 67 ? -0.052 4.012 -23.696 1.00 20.52 85 ALA A N 1
ATOM 960 C CA . ALA A 1 67 ? 0.847 3.063 -23.061 1.00 24.32 85 ALA A CA 1
ATOM 961 C C . ALA A 1 67 ? 1.871 2.585 -24.080 1.00 26.01 85 ALA A C 1
ATOM 962 O O . ALA A 1 67 ? 1.517 2.201 -25.199 1.00 32.00 85 ALA A O 1
ATOM 969 N N . SER A 1 68 ? 3.144 2.636 -23.707 1.00 24.35 86 SER A N 1
ATOM 970 C CA . SER A 1 68 ? 4.171 1.995 -24.519 1.00 28.52 86 SER A CA 1
ATOM 971 C C . SER A 1 68 ? 4.343 0.529 -24.156 1.00 28.13 86 SER A C 1
ATOM 972 O O . SER A 1 68 ? 4.715 -0.277 -25.019 1.00 34.40 86 SER A O 1
ATOM 980 N N . LYS A 1 69 ? 4.095 0.181 -22.891 1.00 26.14 87 LYS A N 1
ATOM 981 C CA . LYS A 1 69 ? 4.157 -1.190 -22.413 1.00 27.57 87 LYS A CA 1
ATOM 982 C C . LYS A 1 69 ? 3.085 -1.356 -21.346 1.00 26.86 87 LYS A C 1
ATOM 983 O O . LYS A 1 69 ? 2.847 -0.437 -20.555 1.00 24.74 87 LYS A O 1
ATOM 1002 N N . SER A 1 70 ? 2.452 -2.529 -21.322 1.00 23.28 88 SER A N 1
ATOM 1003 C CA . SER A 1 70 ? 1.484 -2.895 -20.285 1.00 21.92 88 SER A CA 1
ATOM 1004 C C . SER A 1 70 ? 1.927 -4.228 -19.691 1.00 37.26 88 SER A C 1
ATOM 1005 O O . SER A 1 70 ? 1.617 -5.290 -20.242 1.00 35.15 88 SER A O 1
ATOM 1013 N N . ILE A 1 71 ? 2.630 -4.164 -18.560 1.00 23.26 89 ILE A N 1
ATOM 1014 C CA . ILE A 1 71 ? 3.274 -5.330 -17.963 1.00 21.10 89 ILE A CA 1
ATOM 1015 C C . ILE A 1 71 ? 2.319 -5.908 -16.926 1.00 19.10 89 ILE A C 1
ATOM 1016 O O . ILE A 1 71 ? 2.161 -5.372 -15.825 1.00 18.19 89 ILE A O 1
ATOM 1032 N N . VAL A 1 72 ? 1.669 -6.982 -17.286 1.00 18.24 90 VAL A N 1
ATOM 1033 C CA . VAL A 1 72 ? 0.827 -7.707 -16.354 1.00 13.97 90 VAL A CA 1
ATOM 1034 C C . VAL A 1 72 ? 1.716 -8.548 -15.453 1.00 14.32 90 VAL A C 1
ATOM 1035 O O . VAL A 1 72 ? 2.766 -9.052 -15.877 1.00 16.17 90 VAL A O 1
ATOM 1048 N N . HIS A 1 73 ? 1.316 -8.701 -14.197 1.00 14.65 91 HIS A N 1
ATOM 1049 C CA . HIS A 1 73 ? 2.069 -9.588 -13.332 1.00 16.72 91 HIS A CA 1
ATOM 1050 C C . HIS A 1 73 ? 2.160 -10.956 -14.004 1.00 15.08 91 HIS A C 1
ATOM 1051 O O . HIS A 1 73 ? 1.127 -11.500 -14.429 1.00 15.89 91 HIS A O 1
ATOM 1065 N N . PRO A 1 74 ? 3.356 -11.526 -14.158 1.00 15.13 92 PRO A N 1
ATOM 1066 C CA . PRO A 1 74 ? 3.460 -12.787 -14.904 1.00 16.84 92 PRO A CA 1
ATOM 1067 C C . PRO A 1 74 ? 2.589 -13.890 -14.338 1.00 19.77 92 PRO A C 1
ATOM 1068 O O . PRO A 1 74 ? 2.179 -14.785 -15.091 1.00 20.23 92 PRO A O 1
ATOM 1079 N N . SER A 1 75 ? 2.319 -13.869 -13.034 1.00 17.05 93 SER A N 1
ATOM 1080 C CA . SER A 1 75 ? 1.528 -14.903 -12.381 1.00 17.81 93 SER A CA 1
ATOM 1081 C C . SER A 1 75 ? 0.060 -14.525 -12.222 1.00 18.24 93 SER A C 1
ATOM 1082 O O . SER A 1 75 ? -0.654 -15.167 -11.445 1.00 16.49 93 SER A O 1
ATOM 1090 N N . TYR A 1 76 ? -0.412 -13.501 -12.925 1.00 16.47 94 TYR A N 1
ATOM 1091 C CA . TYR A 1 76 ? -1.839 -13.213 -12.914 1.00 15.03 94 TYR A CA 1
ATOM 1092 C C . TYR A 1 76 ? -2.632 -14.430 -13.391 1.00 16.55 94 TYR A C 1
ATOM 1093 O O . TYR A 1 76 ? -2.296 -15.057 -14.400 1.00 17.04 94 TYR A O 1
ATOM 1111 N N . ASN A 1 77 ? -3.691 -14.763 -12.659 1.00 15.22 95 ASN A N 1
ATOM 1112 C CA . ASN A 1 77 ? -4.571 -15.883 -12.977 1.00 15.40 95 ASN A CA 1
ATOM 1113 C C . ASN A 1 77 ? -5.960 -15.310 -13.209 1.00 15.96 95 ASN A C 1
ATOM 1114 O O . ASN A 1 77 ? -6.610 -14.872 -12.257 1.00 16.13 95 ASN A O 1
ATOM 1125 N N . SER A 1 78 ? -6.419 -15.315 -14.466 1.00 15.93 96 SER A N 1
ATOM 1126 C CA . SER A 1 78 ? -7.705 -14.713 -14.805 1.00 19.18 96 SER A CA 1
ATOM 1127 C C . SER A 1 78 ? -8.896 -15.515 -14.297 1.00 21.29 96 SER A C 1
ATOM 1128 O O . SER A 1 78 ? -10.031 -15.028 -14.383 1.00 22.98 96 SER A O 1
ATOM 1136 N N . ASN A 1 79 ? -8.675 -16.724 -13.783 1.00 18.31 97 ASN A N 1
ATOM 1137 C CA . ASN A 1 79 ? -9.759 -17.508 -13.210 1.00 21.30 97 ASN A CA 1
ATOM 1138 C C . ASN A 1 79 ? -9.940 -17.222 -11.724 1.00 22.61 97 ASN A C 1
ATOM 1139 O O . ASN A 1 79 ? -11.067 -17.035 -11.257 1.00 29.33 97 ASN A O 1
ATOM 1150 N N . THR A 1 80 ? -8.845 -17.193 -10.970 1.00 18.52 98 THR A N 1
ATOM 1151 C CA . THR A 1 80 ? -8.923 -16.916 -9.545 1.00 18.44 98 THR A CA 1
ATOM 1152 C C . THR A 1 80 ? -8.800 -15.433 -9.234 1.00 17.72 98 THR A C 1
ATOM 1153 O O . THR A 1 80 ? -9.149 -15.021 -8.122 1.00 17.39 98 THR A O 1
AT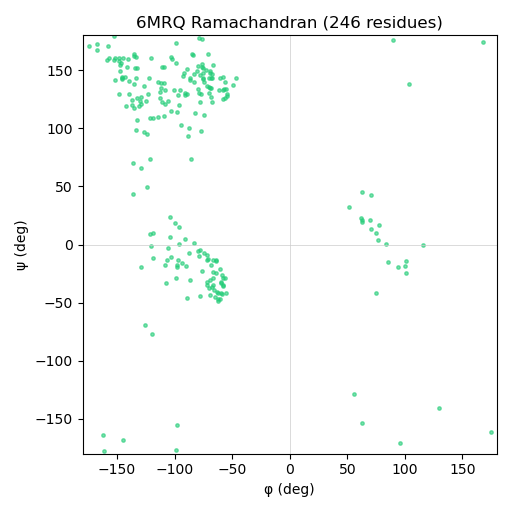OM 1164 N N . LEU A 1 81 ? -8.283 -14.637 -10.176 1.00 16.14 99 LEU A N 1
ATOM 1165 C CA . LEU A 1 81 ? -8.001 -13.210 -10.034 1.00 14.30 99 LEU A CA 1
ATOM 1166 C C . LEU A 1 81 ? -6.822 -12.959 -9.103 1.00 14.61 99 LEU A C 1
ATOM 1167 O O . LEU A 1 81 ? -6.576 -11.821 -8.703 1.00 14.09 99 LEU A O 1
ATOM 1183 N N . ASN A 1 82 ? -6.061 -13.987 -8.768 1.00 13.82 100 ASN A N 1
ATOM 1184 C CA . ASN A 1 82 ? -4.862 -13.781 -7.975 1.00 13.91 100 ASN A CA 1
ATOM 1185 C C . ASN A 1 82 ? -3.818 -13.013 -8.781 1.00 12.59 100 ASN A C 1
ATOM 1186 O O . ASN A 1 82 ? -3.670 -13.205 -9.991 1.00 14.27 100 ASN A O 1
ATOM 1197 N N . ASN A 1 83 ? -3.092 -12.129 -8.092 1.00 13.81 101 ASN A N 1
ATOM 1198 C CA . ASN A 1 83 ? -2.056 -11.295 -8.702 1.00 13.94 101 ASN A CA 1
ATOM 1199 C C . ASN A 1 83 ? -2.639 -10.353 -9.752 1.00 10.27 101 ASN A C 1
ATOM 1200 O O . ASN A 1 83 ? -2.080 -10.187 -10.837 1.00 11.50 101 ASN A O 1
ATOM 1211 N N . ASP A 1 84 ? -3.760 -9.717 -9.408 1.00 12.19 102 ASP A N 1
ATOM 1212 C CA . ASP A 1 84 ? -4.481 -8.839 -10.333 1.00 10.65 102 ASP A CA 1
ATOM 1213 C C . ASP A 1 84 ? -3.884 -7.433 -10.284 1.00 11.44 102 ASP A C 1
ATOM 1214 O O . ASP A 1 84 ? -4.454 -6.482 -9.737 1.00 11.86 102 ASP A O 1
ATOM 1223 N N . ILE A 1 85 ? -2.702 -7.325 -10.888 1.00 11.02 103 ILE A N 1
ATOM 1224 C CA . ILE A 1 85 ? -1.939 -6.081 -10.911 1.00 10.86 103 ILE A CA 1
ATOM 1225 C C . ILE A 1 85 ? -1.196 -5.982 -12.236 1.00 11.55 103 ILE A C 1
ATOM 1226 O O . ILE A 1 85 ? -0.708 -6.980 -12.783 1.00 11.67 103 ILE A O 1
ATOM 1242 N N . MET A 1 86 ? -1.123 -4.756 -12.746 1.00 10.77 104 MET A N 1
ATOM 1243 C CA . MET A 1 86 ? -0.486 -4.434 -14.007 1.00 11.62 104 MET A CA 1
ATOM 1244 C C . MET A 1 86 ? 0.206 -3.089 -13.866 1.00 10.72 104 MET A C 1
ATOM 1245 O O . MET A 1 86 ? -0.292 -2.188 -13.186 1.00 11.77 104 MET A O 1
ATOM 1259 N N . LEU A 1 87 ? 1.347 -2.960 -14.522 1.00 12.07 105 LEU A N 1
ATOM 1260 C CA . LEU A 1 87 ? 2.064 -1.701 -14.627 1.00 11.76 105 LEU A CA 1
ATOM 1261 C C . LEU A 1 87 ? 2.015 -1.248 -16.075 1.00 14.47 105 LEU A C 1
ATOM 1262 O O . LEU A 1 87 ? 2.297 -2.030 -16.989 1.00 16.50 105 LEU A O 1
ATOM 1278 N N . ILE A 1 88 ? 1.653 0.010 -16.278 1.00 13.62 106 ILE A N 1
ATOM 1279 C CA . ILE A 1 88 ? 1.609 0.616 -17.600 1.00 15.43 106 ILE A CA 1
ATOM 1280 C C . ILE A 1 88 ? 2.731 1.640 -17.656 1.00 15.73 106 ILE A C 1
ATOM 1281 O O . ILE A 1 88 ? 2.770 2.566 -16.836 1.00 16.50 106 ILE A O 1
ATOM 1297 N N . LYS A 1 89 ? 3.634 1.489 -18.617 1.00 17.53 107 LYS A N 1
ATOM 1298 C CA . LYS A 1 89 ? 4.620 2.526 -18.883 1.00 19.17 107 LYS A CA 1
ATOM 1299 C C . LYS A 1 89 ? 4.057 3.477 -19.931 1.00 20.17 107 LYS A C 1
ATOM 1300 O O . LYS A 1 89 ? 3.575 3.039 -20.981 1.00 20.65 107 LYS A O 1
ATOM 1319 N N . LEU A 1 90 ? 4.127 4.771 -19.646 1.00 20.49 108 LEU A N 1
ATOM 1320 C CA . LEU A 1 90 ? 3.682 5.775 -20.601 1.00 18.79 108 LEU A CA 1
ATOM 1321 C C . LEU A 1 90 ? 4.700 5.950 -21.727 1.00 21.77 108 LEU A C 1
ATOM 1322 O O . LEU A 1 90 ? 5.915 5.879 -21.515 1.00 23.07 108 LEU A O 1
ATOM 1338 N N . LYS A 1 91 ? 4.186 6.165 -22.944 1.00 21.50 109 LYS A N 1
ATOM 1339 C CA . LYS A 1 91 ? 5.048 6.377 -24.103 1.00 23.65 109 LYS A CA 1
ATOM 1340 C C . LYS A 1 91 ? 5.955 7.581 -23.907 1.00 24.95 109 LYS A C 1
ATOM 1341 O O . LYS A 1 91 ? 7.021 7.668 -24.531 1.00 28.04 109 LYS A O 1
ATOM 1360 N N . SER A 1 92 ? 5.527 8.538 -23.091 1.00 23.21 110 SER A N 1
ATOM 1361 C CA . SER A 1 92 ? 6.306 9.715 -22.744 1.00 23.77 110 SER A CA 1
ATOM 1362 C C . SER A 1 92 ? 5.911 10.098 -21.328 1.00 21.28 110 SER A C 1
ATOM 1363 O O . SER A 1 92 ? 4.828 9.742 -20.859 1.00 21.65 110 SER A O 1
ATOM 1371 N N . ALA A 1 93 ? 6.790 10.830 -20.649 1.00 24.36 111 ALA A N 1
ATOM 1372 C CA . ALA A 1 93 ? 6.546 11.166 -19.254 1.00 22.10 111 ALA A CA 1
ATOM 1373 C C . ALA A 1 93 ? 5.472 12.241 -19.132 1.00 24.45 111 ALA A C 1
ATOM 1374 O O . ALA A 1 93 ? 5.443 13.199 -19.910 1.00 27.68 111 ALA A O 1
ATOM 1381 N N . ALA A 1 94 ? 4.603 12.086 -18.136 1.00 23.46 112 ALA A N 1
ATOM 1382 C CA . ALA A 1 94 ? 3.595 13.091 -17.836 1.00 22.95 112 ALA A CA 1
ATOM 1383 C C . ALA A 1 94 ? 4.224 14.271 -17.106 1.00 22.58 112 ALA A C 1
ATOM 1384 O O . ALA A 1 94 ? 5.248 14.135 -16.427 1.00 25.75 112 ALA A O 1
ATOM 1391 N N . SER A 1 95 ? 3.619 15.444 -17.269 1.00 22.16 113 SER A N 1
ATOM 1392 C CA A SER A 1 95 ? 4.042 16.635 -16.543 0.50 22.43 113 SER A CA 1
ATOM 1393 C CA B SER A 1 95 ? 4.042 16.634 -16.546 0.50 22.43 113 SER A CA 1
ATOM 1394 C C . SER A 1 95 ? 3.301 16.682 -15.214 1.00 24.31 113 SER A C 1
ATOM 1395 O O . SER A 1 95 ? 2.066 16.755 -15.186 1.00 27.34 113 SER A O 1
ATOM 1408 N N . LEU A 1 96 ? 4.048 16.631 -14.117 1.00 25.40 114 LEU A N 1
ATOM 1409 C CA . LEU A 1 96 ? 3.455 16.616 -12.789 1.00 24.53 114 LEU A CA 1
ATOM 1410 C C . LEU A 1 96 ? 3.202 18.034 -12.301 1.00 23.52 114 LEU A C 1
ATOM 1411 O O . LEU A 1 96 ? 4.009 18.940 -12.526 1.00 28.99 114 LEU A O 1
ATOM 1427 N N . ASN A 1 97 ? 2.073 18.215 -11.626 1.00 25.47 115 ASN A N 1
ATOM 1428 C CA . ASN A 1 97 ? 1.646 19.517 -11.131 1.00 28.44 115 ASN A CA 1
ATOM 1429 C C . ASN A 1 97 ? 0.593 19.267 -10.051 1.00 31.02 115 ASN A C 1
ATOM 1430 O O . ASN A 1 97 ? 0.466 18.145 -9.548 1.00 30.04 115 ASN A O 1
ATOM 1441 N N . SER A 1 98 ? -0.171 20.303 -9.701 1.00 32.09 116 SER A N 1
ATOM 1442 C CA . SER A 1 98 ? -1.155 20.160 -8.633 1.00 30.12 116 SER A CA 1
ATOM 1443 C C . SER A 1 98 ? -2.278 19.201 -9.013 1.00 27.30 116 SER A C 1
ATOM 1444 O O . SER A 1 98 ? -2.869 18.567 -8.133 1.00 27.27 116 SER A O 1
ATOM 1452 N N . ARG A 1 99 ? -2.590 19.083 -10.303 1.00 26.47 117 ARG A N 1
ATOM 1453 C CA . ARG A 1 99 ? -3.722 18.289 -10.763 1.00 23.14 117 ARG A CA 1
ATOM 1454 C C . ARG A 1 99 ? -3.316 16.939 -11.340 1.00 22.19 117 ARG A C 1
ATOM 1455 O O . ARG A 1 99 ? -4.187 16.094 -11.568 1.00 22.26 117 ARG A O 1
ATOM 1476 N N . VAL A 1 100 ? -2.027 16.713 -11.574 1.00 20.47 118 VAL A N 1
ATOM 1477 C CA . VAL A 1 100 ? -1.510 15.435 -12.044 1.00 17.57 118 VAL A CA 1
ATOM 1478 C C . VAL A 1 100 ? -0.311 15.131 -11.160 1.00 17.61 118 VAL A C 1
ATOM 1479 O O . VAL A 1 100 ? 0.737 15.774 -11.291 1.00 20.79 118 VAL A O 1
ATOM 1492 N N . ALA A 1 101 ? -0.461 14.169 -10.256 1.00 16.41 119 ALA A N 1
ATOM 1493 C CA . ALA A 1 101 ? 0.556 13.928 -9.247 1.00 17.52 119 ALA A CA 1
ATOM 1494 C C . ALA A 1 101 ? 0.582 12.447 -8.919 1.00 15.95 119 ALA A C 1
ATOM 1495 O O . ALA A 1 101 ? -0.418 11.743 -9.072 1.00 17.16 119 ALA A O 1
ATOM 1502 N N . SER A 1 102 ? 1.732 11.984 -8.459 1.00 16.87 120 SER A N 1
ATOM 1503 C CA A SER A 1 102 ? 1.922 10.581 -8.136 0.19 15.38 120 SER A CA 1
ATOM 1504 C CA B SER A 1 102 ? 1.889 10.577 -8.145 0.81 15.71 120 SER A CA 1
ATOM 1505 C C . SER A 1 102 ? 1.419 10.286 -6.723 1.00 15.35 120 SER A C 1
ATOM 1506 O O . SER A 1 102 ? 1.335 11.171 -5.871 1.00 19.81 120 SER A O 1
ATOM 1521 N N . ILE A 1 103 ? 1.096 9.018 -6.482 1.00 15.75 121 ILE A N 1
ATOM 1522 C CA . ILE A 1 103 ? 0.718 8.534 -5.157 1.00 15.82 121 ILE A CA 1
ATOM 1523 C C . ILE A 1 103 ? 1.809 7.595 -4.655 1.00 16.92 121 ILE A C 1
ATOM 1524 O O . ILE A 1 103 ? 2.351 6.783 -5.417 1.00 16.75 121 ILE A O 1
ATOM 1540 N N . SER A 1 104 ? 2.135 7.719 -3.370 1.00 17.21 122 SER A N 1
ATOM 1541 C CA . SER A 1 104 ? 3.197 6.919 -2.780 1.00 18.67 122 SER A CA 1
ATOM 1542 C C . SER A 1 104 ? 2.790 5.460 -2.655 1.00 17.52 122 SER A C 1
ATOM 1543 O O . SER A 1 104 ? 1.631 5.136 -2.376 1.00 16.88 122 SER A O 1
ATOM 1551 N N . LEU A 1 105 ? 3.759 4.577 -2.868 1.00 17.18 123 LEU A N 1
ATOM 1552 C CA . LEU A 1 105 ? 3.581 3.164 -2.612 1.00 17.14 123 LEU A CA 1
ATOM 1553 C C . LEU A 1 105 ? 3.739 2.884 -1.119 1.00 18.49 123 LEU A C 1
ATOM 1554 O O . LEU A 1 105 ? 4.422 3.626 -0.405 1.00 20.28 123 LEU A O 1
ATOM 1570 N N . PRO A 1 106 ? 3.111 1.826 -0.627 1.00 16.15 124 PRO A N 1
ATOM 1571 C CA . PRO A 1 106 ? 3.227 1.511 0.798 1.00 21.44 124 PRO A CA 1
ATOM 1572 C C . PRO A 1 106 ? 4.607 0.971 1.122 1.00 19.21 124 PRO A C 1
ATOM 1573 O O . PRO A 1 106 ? 5.282 0.371 0.281 1.00 21.61 124 PRO A O 1
ATOM 1584 N N . THR A 1 107 ? 5.037 1.226 2.358 1.00 22.63 125 THR A N 1
ATOM 1585 C CA . THR A 1 107 ? 6.201 0.565 2.930 1.00 22.54 125 THR A CA 1
ATOM 1586 C C . THR A 1 107 ? 5.806 -0.602 3.821 1.00 27.01 125 THR A C 1
ATOM 1587 O O . THR A 1 107 ? 6.644 -1.462 4.113 1.00 29.66 125 THR A O 1
ATOM 1598 N N . SER A 1 108 ? 4.549 -0.638 4.249 1.00 25.15 127 SER A N 1
ATOM 1599 C CA A SER A 1 108 ? 4.011 -1.758 5.002 0.53 22.37 127 SER A CA 1
ATOM 1600 C CA B SER A 1 108 ? 4.010 -1.755 5.005 0.47 22.41 127 SER A CA 1
ATOM 1601 C C . SER A 1 108 ? 2.542 -1.902 4.634 1.00 19.48 127 SER A C 1
ATOM 1602 O O . SER A 1 108 ? 1.905 -0.957 4.158 1.00 20.68 127 SER A O 1
ATOM 1615 N N . CYS A 1 109 ? 2.016 -3.101 4.848 1.00 21.81 128 CYS A N 1
ATOM 1616 C CA . CYS A 1 109 ? 0.614 -3.366 4.572 1.00 21.19 128 CYS A CA 1
ATOM 1617 C C . CYS A 1 109 ? -0.277 -2.578 5.526 1.00 20.49 128 CYS A C 1
ATOM 1618 O O . CYS A 1 109 ? 0.135 -2.180 6.619 1.00 24.70 128 CYS A O 1
ATOM 1625 N N . ALA A 1 110 ? -1.499 -2.316 5.078 1.00 20.76 129 ALA A N 1
ATOM 1626 C CA . ALA A 1 110 ? -2.490 -1.673 5.921 1.00 23.23 129 ALA A CA 1
ATOM 1627 C C . ALA A 1 110 ? -3.196 -2.724 6.772 1.00 24.38 129 ALA A C 1
ATOM 1628 O O . ALA A 1 110 ? -3.120 -3.928 6.507 1.00 29.37 129 ALA A O 1
ATOM 1635 N N . SER A 1 111 ? -3.884 -2.255 7.809 1.00 30.04 130 SER A N 1
ATOM 1636 C CA . SER A 1 111 ? -4.581 -3.121 8.747 1.00 29.10 130 SER A CA 1
ATOM 1637 C C . SER A 1 111 ? -6.091 -2.973 8.598 1.00 23.12 130 SER A C 1
ATOM 1638 O O . SER A 1 111 ? -6.593 -1.934 8.161 1.00 21.98 130 SER A O 1
ATOM 1646 N N . ALA A 1 112 ? -6.812 -4.037 8.944 1.00 24.48 132 ALA A N 1
ATOM 1647 C CA . ALA A 1 112 ? -8.266 -3.965 8.959 1.00 21.81 132 ALA A CA 1
ATOM 1648 C C . ALA A 1 112 ? -8.702 -2.820 9.864 1.00 21.62 132 ALA A C 1
ATOM 1649 O O . ALA A 1 112 ? -8.113 -2.582 10.925 1.00 23.01 132 ALA A O 1
ATOM 1656 N N . GLY A 1 113 ? -9.728 -2.096 9.426 1.00 21.06 133 GLY A N 1
ATOM 1657 C CA . GLY A 1 113 ? -10.257 -0.967 10.151 1.00 22.09 133 GLY A CA 1
ATOM 1658 C C . GLY A 1 113 ? -9.796 0.377 9.634 1.00 23.26 133 GLY A C 1
ATOM 1659 O O . GLY A 1 113 ? -10.432 1.394 9.934 1.00 25.48 133 GLY A O 1
ATOM 1663 N N . THR A 1 114 ? -8.712 0.409 8.870 1.00 20.91 134 THR A N 1
ATOM 1664 C CA . THR A 1 114 ? -8.202 1.668 8.354 1.00 23.42 134 THR A CA 1
ATOM 1665 C C . THR A 1 114 ? -9.125 2.194 7.266 1.00 20.01 134 THR A C 1
ATOM 1666 O O . THR A 1 114 ? -9.585 1.444 6.400 1.00 19.87 134 THR A O 1
ATOM 1677 N N . GLN A 1 115 ? -9.406 3.491 7.321 1.00 22.12 135 GLN A N 1
ATOM 1678 C CA . GLN A 1 115 ? -10.251 4.123 6.320 1.00 20.74 135 GLN A CA 1
ATOM 1679 C C . GLN A 1 115 ? -9.430 4.477 5.089 1.00 21.66 135 GLN A C 1
ATOM 1680 O O . GLN A 1 115 ? -8.296 4.954 5.193 1.00 22.40 135 GLN A O 1
ATOM 1694 N N . CYS A 1 116 ? -10.023 4.263 3.919 1.00 17.45 136 CYS A N 1
ATOM 1695 C CA . CYS A 1 116 ? -9.352 4.497 2.654 1.00 15.82 136 CYS A CA 1
ATOM 1696 C C . CYS A 1 116 ? -10.268 5.270 1.718 1.00 17.26 136 CYS A C 1
ATOM 1697 O O . CYS A 1 116 ? -11.485 5.328 1.909 1.00 19.77 136 CYS A O 1
ATOM 1704 N N . LEU A 1 117 ? -9.656 5.877 0.706 1.00 15.99 137 LEU A N 1
ATOM 1705 C CA . LEU A 1 117 ? -10.367 6.602 -0.335 1.00 15.34 137 LEU A CA 1
ATOM 1706 C C . LEU A 1 117 ? -10.301 5.796 -1.623 1.00 12.97 137 LEU A C 1
ATOM 1707 O O . LEU A 1 117 ? -9.209 5.509 -2.128 1.00 13.59 137 LEU A O 1
ATOM 1723 N N . ILE A 1 118 ? -11.469 5.442 -2.143 1.00 13.90 138 ILE A N 1
ATOM 1724 C CA . ILE A 1 118 ? -11.620 4.700 -3.388 1.00 11.44 138 ILE A CA 1
ATOM 1725 C C . ILE A 1 118 ? -12.306 5.627 -4.378 1.00 13.09 138 ILE A C 1
ATOM 1726 O O . ILE A 1 118 ? -13.222 6.366 -4.005 1.00 14.52 138 ILE A O 1
ATOM 1742 N N . SER A 1 119 ? -11.867 5.601 -5.633 1.00 12.28 139 SER A N 1
ATOM 1743 C CA . SER A 1 119 ? -12.368 6.583 -6.589 1.00 12.23 139 SER A CA 1
ATOM 1744 C C . SER A 1 119 ? -12.450 5.973 -7.980 1.00 11.39 139 SER A C 1
ATOM 1745 O O . SER A 1 119 ? -11.767 4.993 -8.293 1.00 11.13 139 SER A O 1
ATOM 1753 N N . GLY A 1 120 ? -13.311 6.553 -8.808 1.00 11.17 140 GLY A N 1
ATOM 1754 C CA . GLY A 1 120 ? -13.412 6.105 -10.180 1.00 11.20 140 GLY A CA 1
ATOM 1755 C C . GLY A 1 120 ? -14.622 6.670 -10.892 1.00 12.10 140 GLY A C 1
ATOM 1756 O O . GLY A 1 120 ? -15.473 7.357 -10.307 1.00 12.80 140 GLY A O 1
ATOM 1760 N N . TRP A 1 121 ? -14.671 6.358 -12.191 1.00 11.70 141 TRP A N 1
ATOM 1761 C CA . TRP A 1 121 ? -15.778 6.727 -13.062 1.00 12.33 141 TRP A CA 1
ATOM 1762 C C . TRP A 1 121 ? -16.688 5.544 -13.367 1.00 11.16 141 TRP A C 1
ATOM 1763 O O . TRP A 1 121 ? -17.387 5.537 -14.387 1.00 12.35 141 TRP A O 1
ATOM 1784 N N . GLY A 1 122 ? -16.693 4.533 -12.512 1.00 11.91 142 GLY A N 1
ATOM 1785 C CA . GLY A 1 122 ? -17.523 3.382 -12.737 1.00 12.49 142 GLY A CA 1
ATOM 1786 C C . GLY A 1 122 ? -18.981 3.638 -12.424 1.00 12.01 142 GLY A C 1
ATOM 1787 O O . GLY A 1 122 ? -19.393 4.707 -11.974 1.00 13.39 142 GLY A O 1
ATOM 1791 N N . ASN A 1 123 ? -19.774 2.610 -12.697 1.00 12.93 143 ASN A N 1
ATOM 1792 C CA . ASN A 1 123 ? -21.206 2.611 -12.444 1.00 13.69 143 ASN A CA 1
ATOM 1793 C C . ASN A 1 123 ? -21.514 3.080 -11.033 1.00 15.14 143 ASN A C 1
ATOM 1794 O O . ASN A 1 123 ? -20.830 2.710 -10.075 1.00 14.28 143 ASN A O 1
ATOM 1805 N N . THR A 1 124 ? -22.547 3.917 -10.914 1.00 15.94 144 THR A N 1
ATOM 1806 C CA . THR A 1 124 ? -22.982 4.420 -9.620 1.00 17.77 144 THR A CA 1
ATOM 1807 C C . THR A 1 124 ? -24.260 3.752 -9.111 1.00 16.70 144 THR A C 1
ATOM 1808 O O . THR A 1 124 ? -24.790 4.170 -8.078 1.00 18.93 144 THR A O 1
ATOM 1819 N N . LYS A 1 125 ? -24.763 2.732 -9.798 1.00 20.25 145 LYS A N 1
ATOM 1820 C CA . LYS A 1 125 ? -26.006 2.077 -9.413 1.00 19.62 145 LYS A CA 1
ATOM 1821 C C . LYS A 1 125 ? -25.741 0.658 -8.931 1.00 18.53 145 LYS A C 1
ATOM 1822 O O . LYS A 1 125 ? -24.989 -0.086 -9.569 1.00 19.96 145 LYS A O 1
ATOM 1841 N N . SER A 1 126 ? -26.373 0.285 -7.814 1.00 20.71 146 SER A N 1
ATOM 1842 C CA . SER A 1 126 ? -26.366 -1.103 -7.365 1.00 22.25 146 SER A CA 1
ATOM 1843 C C . SER A 1 126 ? -27.309 -1.971 -8.189 1.00 22.44 146 SER A C 1
ATOM 1844 O O . SER A 1 126 ? -27.116 -3.190 -8.255 1.00 23.99 146 SER A O 1
ATOM 1852 N N . SER A 1 127 ? -28.299 -1.363 -8.831 1.00 23.93 147 SER A N 1
ATOM 1853 C CA . SER A 1 127 ? -29.188 -2.041 -9.764 1.00 26.40 147 SER A CA 1
ATOM 1854 C C . SER A 1 127 ? -29.241 -1.191 -11.022 1.00 28.67 147 SER A C 1
ATOM 1855 O O . SER A 1 127 ? -29.652 -0.027 -10.965 1.00 30.60 147 SER A O 1
ATOM 1863 N N . GLY A 1 128 ? -28.822 -1.759 -12.148 1.00 22.99 148 GLY A N 1
ATOM 1864 C CA . GLY A 1 128 ? -28.753 -1.017 -13.390 1.00 25.56 148 GLY A CA 1
ATOM 1865 C C . GLY A 1 128 ? -27.363 -0.474 -13.623 1.00 23.25 148 GLY A C 1
ATOM 1866 O O . GLY A 1 128 ? -26.408 -0.802 -12.912 1.00 20.91 148 GLY A O 1
ATOM 1870 N N . THR A 1 129 ? -27.250 0.383 -14.640 1.00 21.91 149 THR A N 1
ATOM 1871 C CA . THR A 1 129 ? -25.953 0.922 -15.033 1.00 21.88 149 THR A CA 1
ATOM 1872 C C . THR A 1 129 ? -26.072 2.408 -15.321 1.00 23.03 149 THR A C 1
ATOM 1873 O O . THR A 1 129 ? -26.890 2.821 -16.149 1.00 27.97 149 THR A O 1
ATOM 1884 N N . SER A 1 130 ? -25.257 3.199 -14.631 1.00 21.22 150 SER A N 1
ATOM 1885 C CA A SER A 1 130 ? -25.088 4.613 -14.914 0.44 24.24 150 SER A CA 1
ATOM 1886 C CA B SER A 1 130 ? -25.093 4.614 -14.920 0.56 24.35 150 SER A CA 1
ATOM 1887 C C . SER A 1 130 ? -23.635 4.862 -15.297 1.00 20.67 150 SER A C 1
ATOM 1888 O O . SER A 1 130 ? -22.750 4.039 -15.030 1.00 26.37 150 SER A O 1
ATOM 1902 N N . TYR A 1 131 ? -23.383 6.006 -15.917 1.00 20.68 151 TYR A N 1
ATOM 1903 C CA . TYR A 1 131 ? -22.032 6.392 -16.323 1.00 17.86 151 TYR A CA 1
ATOM 1904 C C . TYR A 1 131 ? -21.854 7.836 -15.880 1.00 17.60 151 TYR A C 1
ATOM 1905 O O . TYR A 1 131 ? -22.330 8.754 -16.570 1.00 26.27 151 TYR A O 1
ATOM 1923 N N . PRO A 1 132 ? -21.212 8.085 -14.741 1.00 14.68 152 PRO A N 1
ATOM 1924 C CA . PRO A 1 132 ? -20.993 9.474 -14.314 1.00 17.87 152 PRO A CA 1
ATOM 1925 C C . PRO A 1 132 ? -19.998 10.200 -15.209 1.00 15.70 152 PRO A C 1
ATOM 1926 O O . PRO A 1 132 ? -19.057 9.611 -15.743 1.00 16.31 152 PRO A O 1
ATOM 1937 N N . ASP A 1 133 ? -20.215 11.509 -15.363 1.00 15.35 153 ASP A N 1
ATOM 1938 C CA . ASP A 1 133 ? -19.268 12.345 -16.096 1.00 16.58 153 ASP A CA 1
ATOM 1939 C C . ASP A 1 133 ? -18.048 12.690 -15.243 1.00 14.23 153 ASP A C 1
ATOM 1940 O O . ASP A 1 133 ? -16.908 12.557 -15.705 1.00 15.63 153 ASP A O 1
ATOM 1949 N N . VAL A 1 134 ? -18.253 13.055 -13.982 1.00 17.30 154 VAL A N 1
ATOM 1950 C CA . VAL A 1 134 ? -17.165 13.503 -13.124 1.00 15.24 154 VAL A CA 1
ATOM 1951 C C . VAL A 1 134 ? -16.752 12.402 -12.152 1.00 14.59 154 VAL A C 1
ATOM 1952 O O . VAL A 1 134 ? -17.489 11.444 -11.888 1.00 16.37 154 VAL A O 1
ATOM 1965 N N . LEU A 1 135 ? -15.548 12.548 -11.601 1.00 13.94 155 LEU A N 1
ATOM 1966 C CA . LEU A 1 135 ? -14.955 11.505 -10.776 1.00 13.97 155 LEU A CA 1
ATOM 1967 C C . LEU A 1 135 ? -15.696 11.386 -9.453 1.00 14.20 155 LEU A C 1
ATOM 1968 O O . LEU A 1 135 ? -16.032 12.392 -8.821 1.00 16.97 155 LEU A O 1
ATOM 1984 N N . LYS A 1 136 ? -15.968 10.146 -9.045 1.00 13.47 156 LYS A N 1
ATOM 1985 C CA . LYS A 1 136 ? -16.661 9.866 -7.797 1.00 15.16 156 LYS A CA 1
ATOM 1986 C C . LYS A 1 136 ? -15.708 9.248 -6.779 1.00 13.99 156 LYS A C 1
ATOM 1987 O O . LYS A 1 136 ? -14.719 8.600 -7.133 1.00 13.51 156 LYS A O 1
ATOM 2006 N N . CYS A 1 137 ? -16.021 9.474 -5.504 1.00 14.84 157 CYS A N 1
ATOM 2007 C CA . CYS A 1 137 ? -15.152 9.131 -4.391 1.00 14.59 157 CYS A CA 1
ATOM 2008 C C . CYS A 1 137 ? -15.959 8.402 -3.328 1.00 15.25 157 CYS A C 1
ATOM 2009 O O . CYS A 1 137 ? -17.161 8.626 -3.182 1.00 18.08 157 CYS A O 1
ATOM 2016 N N . LEU A 1 138 ? -15.278 7.540 -2.574 1.00 17.16 158 LEU A N 1
ATOM 2017 C CA . LEU A 1 138 ? -15.923 6.786 -1.510 1.00 17.76 158 LEU A CA 1
ATOM 2018 C C . LEU A 1 138 ? -14.912 6.555 -0.402 1.00 15.13 158 LEU A C 1
ATOM 2019 O O . LEU A 1 138 ? -13.796 6.094 -0.665 1.00 16.36 158 LEU A O 1
ATOM 2035 N N . LYS A 1 139 ? -15.295 6.875 0.826 1.00 16.96 159 LYS A N 1
ATOM 2036 C CA . LYS A 1 139 ? -14.507 6.510 1.993 1.00 16.38 159 LYS A CA 1
ATOM 2037 C C . LYS A 1 139 ? -14.992 5.157 2.496 1.00 17.09 159 LYS A C 1
ATOM 2038 O O . LYS A 1 139 ? -16.195 4.950 2.681 1.00 20.84 159 LYS A O 1
ATOM 2057 N N . ALA A 1 140 ? -14.056 4.229 2.688 1.00 18.20 160 ALA A N 1
ATOM 2058 C CA . ALA A 1 140 ? -14.430 2.877 3.071 1.00 18.29 160 ALA A CA 1
ATOM 2059 C C . ALA A 1 140 ? -13.330 2.220 3.883 1.00 17.50 160 ALA A C 1
ATOM 2060 O O . ALA A 1 140 ? -12.146 2.408 3.571 1.00 18.34 160 ALA A O 1
ATOM 2067 N N . PRO A 1 141 ? -13.680 1.439 4.901 1.00 18.76 161 PRO A N 1
ATOM 2068 C CA . PRO A 1 141 ? -12.655 0.762 5.698 1.00 18.53 161 PRO A CA 1
ATOM 2069 C C . PRO A 1 141 ? -12.280 -0.604 5.146 1.00 19.64 161 PRO A C 1
ATOM 2070 O O . PRO A 1 141 ? -13.073 -1.292 4.501 1.00 18.95 161 PRO A O 1
ATOM 2081 N N . ILE A 1 142 ? -11.028 -0.980 5.409 1.00 17.67 162 ILE A N 1
ATOM 2082 C CA . ILE A 1 142 ? -10.572 -2.339 5.149 1.00 17.18 162 ILE A CA 1
ATOM 2083 C C . ILE A 1 142 ? -11.269 -3.274 6.126 1.00 18.11 162 ILE A C 1
ATOM 2084 O O . ILE A 1 142 ? -11.360 -2.989 7.326 1.00 18.83 162 ILE A O 1
ATOM 2100 N N . LEU A 1 143 ? -11.773 -4.390 5.617 1.00 19.54 163 LEU A N 1
ATOM 2101 C CA . LEU A 1 143 ? -12.527 -5.343 6.413 1.00 19.06 163 LEU A CA 1
ATOM 2102 C C . LEU A 1 143 ? -11.633 -6.503 6.833 1.00 20.47 163 LEU A C 1
ATOM 2103 O O . LEU A 1 143 ? -10.626 -6.806 6.187 1.00 21.04 163 LEU A O 1
ATOM 2119 N N . SER A 1 144 ? -12.025 -7.156 7.924 1.00 21.73 164 SER A N 1
ATOM 2120 C CA . SER A 1 144 ? -11.291 -8.318 8.404 1.00 22.77 164 SER A CA 1
ATOM 2121 C C . SER A 1 144 ? -11.232 -9.397 7.329 1.00 25.79 164 SER A C 1
ATOM 2122 O O . SER A 1 144 ? -12.182 -9.591 6.565 1.00 22.66 164 SER A O 1
ATOM 2130 N N . ASP A 1 145 ? -10.107 -10.111 7.276 1.00 27.85 165 ASP A N 1
ATOM 2131 C CA . ASP A 1 145 ? -10.023 -11.255 6.376 1.00 28.79 165 ASP A CA 1
ATOM 2132 C C . ASP A 1 145 ? -11.084 -12.299 6.702 1.00 30.63 165 ASP A C 1
ATOM 2133 O O . ASP A 1 145 ? -11.582 -12.975 5.794 1.00 27.66 165 ASP A O 1
ATOM 2142 N N . SER A 1 146 ? -11.447 -12.444 7.980 1.00 26.73 166 SER A N 1
ATOM 2143 C CA . SER A 1 146 ? -12.459 -13.427 8.351 1.00 26.43 166 SER A CA 1
ATOM 2144 C C . SER A 1 146 ? -13.797 -13.098 7.703 1.00 29.43 166 SER A C 1
ATOM 2145 O O . SER A 1 146 ? -14.439 -13.967 7.101 1.00 27.97 166 SER A O 1
ATOM 2153 N N . SER A 1 147 ? -14.235 -11.842 7.807 1.00 25.16 167 SER A N 1
ATOM 2154 C CA . SER A 1 147 ? -15.480 -11.459 7.156 1.00 24.18 167 SER A CA 1
ATOM 2155 C C . SER A 1 147 ? -15.346 -11.526 5.643 1.00 22.52 167 SER A C 1
ATOM 2156 O O . SER A 1 147 ? -16.310 -11.877 4.954 1.00 23.09 167 SER A O 1
ATOM 2164 N N . CYS A 1 148 ? -14.163 -11.199 5.110 1.00 20.92 168 CYS A N 1
ATOM 2165 C CA . CYS A 1 148 ? -13.935 -11.287 3.671 1.00 19.27 168 CYS A CA 1
ATOM 2166 C C . CYS A 1 148 ? -14.080 -12.725 3.190 1.00 18.66 168 CYS A C 1
ATOM 2167 O O . CYS A 1 148 ? -14.770 -12.993 2.199 1.00 20.72 168 CYS A O 1
ATOM 2174 N N . LYS A 1 149 ? -13.451 -13.670 3.894 1.00 21.43 169 LYS A N 1
ATOM 2175 C CA . LYS A 1 149 ? -13.544 -15.075 3.502 1.00 22.98 169 LYS A CA 1
ATOM 2176 C C . LYS A 1 149 ? -14.937 -15.644 3.736 1.00 23.11 169 LYS A C 1
ATOM 2177 O O . LYS A 1 149 ? -15.364 -16.539 2.994 1.00 25.05 169 LYS A O 1
ATOM 2196 N N . SER A 1 150 ? -15.662 -15.146 4.747 1.00 21.82 170 SER A N 1
ATOM 2197 C CA . SER A 1 150 ? -17.049 -15.559 4.941 1.00 22.79 170 SER A CA 1
ATOM 2198 C C . SER A 1 150 ? -17.936 -15.055 3.813 1.00 23.25 170 SER A C 1
ATOM 2199 O O . SER A 1 150 ? -18.873 -15.745 3.393 1.00 29.79 170 SER A O 1
ATOM 2207 N N . ALA A 1 151 ? -17.663 -13.844 3.322 1.00 22.33 171 ALA A N 1
ATOM 2208 C CA . ALA A 1 151 ? -18.444 -13.301 2.219 1.00 20.23 171 ALA A CA 1
ATOM 2209 C C . ALA A 1 151 ? -18.126 -14.019 0.913 1.00 22.53 171 ALA A C 1
ATOM 2210 O O . ALA A 1 151 ? -19.003 -14.181 0.056 1.00 22.03 171 ALA A O 1
ATOM 2217 N N . TYR A 1 152 ? -16.870 -14.426 0.728 1.00 21.00 172 TYR A N 1
ATOM 2218 C CA . TYR A 1 152 ? -16.398 -15.021 -0.524 1.00 18.42 172 TYR A CA 1
ATOM 2219 C C . TYR A 1 152 ? -15.683 -16.329 -0.219 1.00 19.56 172 TYR A C 1
ATOM 2220 O O . TYR A 1 152 ? -14.470 -16.456 -0.429 1.00 19.99 172 TYR A O 1
ATOM 2238 N N . PRO A 1 153 ? -16.407 -17.332 0.274 1.00 20.60 173 PRO A N 1
ATOM 2239 C CA . PRO A 1 153 ? -15.748 -18.601 0.616 1.00 21.62 173 PRO A CA 1
ATOM 2240 C C . PRO A 1 153 ? -14.990 -19.167 -0.577 1.00 21.96 173 PRO A C 1
ATOM 2241 O O . PRO A 1 153 ? -15.493 -19.191 -1.704 1.00 24.54 173 PRO A O 1
ATOM 2252 N N . GLY A 1 154 ? -13.753 -19.590 -0.320 1.00 24.84 174 GLY A N 1
ATOM 2253 C CA . GLY A 1 154 ? -12.923 -20.232 -1.315 1.00 24.75 174 GLY A CA 1
ATOM 2254 C C . GLY A 1 154 ? -12.298 -19.327 -2.353 1.00 22.92 174 GLY A C 1
ATOM 2255 O O . GLY A 1 154 ? -11.630 -19.836 -3.265 1.00 27.30 174 GLY A O 1
ATOM 2259 N N . GLN A 1 155 ? -12.480 -18.013 -2.256 1.00 20.72 175 GLN A N 1
ATOM 2260 C CA . GLN A 1 155 ? -12.039 -17.127 -3.317 1.00 19.73 175 GLN A CA 1
ATOM 2261 C C . GLN A 1 155 ? -10.995 -16.097 -2.913 1.00 17.97 175 GLN A C 1
ATOM 2262 O O . GLN A 1 155 ? -10.432 -15.443 -3.796 1.00 19.40 175 GLN A O 1
ATOM 2276 N N . ILE A 1 156 ? -10.732 -15.910 -1.629 1.00 18.01 176 ILE A N 1
ATOM 2277 C CA . ILE A 1 156 ? -9.876 -14.821 -1.171 1.00 17.59 176 ILE A CA 1
ATOM 2278 C C . ILE A 1 156 ? -8.470 -15.365 -0.981 1.00 18.80 176 ILE A C 1
ATOM 2279 O O . ILE A 1 156 ? -8.251 -16.287 -0.186 1.00 21.86 176 ILE A O 1
ATOM 2295 N N . THR A 1 157 ? -7.519 -14.800 -1.713 1.00 18.15 177 THR A N 1
ATOM 2296 C CA . THR A 1 157 ? -6.121 -15.170 -1.572 1.00 18.36 177 THR A CA 1
ATOM 2297 C C . THR A 1 157 ? -5.410 -14.153 -0.682 1.00 16.95 177 THR A C 1
ATOM 2298 O O . THR A 1 157 ? -5.958 -13.109 -0.315 1.00 18.92 177 THR A O 1
ATOM 2309 N N . SER A 1 158 ? -4.149 -14.461 -0.364 1.00 20.34 178 SER A N 1
ATOM 2310 C CA . SER A 1 158 ? -3.324 -13.557 0.425 1.00 21.61 178 SER A CA 1
ATOM 2311 C C . SER A 1 158 ? -3.063 -12.241 -0.293 1.00 19.97 178 SER A C 1
ATOM 2312 O O . SER A 1 158 ? -2.609 -11.285 0.344 1.00 20.65 178 SER A O 1
ATOM 2320 N N . ASN A 1 159 ? -3.355 -12.164 -1.590 1.00 17.52 179 ASN A N 1
ATOM 2321 C CA . ASN A 1 159 ? -3.115 -10.967 -2.378 1.00 14.89 179 ASN A CA 1
ATOM 2322 C C . ASN A 1 159 ? -4.378 -10.146 -2.575 1.00 15.08 179 ASN A C 1
ATOM 2323 O O . ASN A 1 159 ? -4.432 -9.306 -3.478 1.00 13.85 179 ASN A O 1
ATOM 2334 N N . MET A 1 160 ? -5.388 -10.374 -1.746 1.00 15.86 180 MET A N 1
ATOM 2335 C CA . MET A 1 160 ? -6.651 -9.668 -1.835 1.00 14.21 180 MET A CA 1
ATOM 2336 C C . MET A 1 160 ? -7.070 -9.220 -0.447 1.00 13.86 180 MET A C 1
ATOM 2337 O O . MET A 1 160 ? -6.725 -9.849 0.558 1.00 16.04 180 MET A O 1
ATOM 2351 N N . PHE A 1 161 ? -7.819 -8.125 -0.400 1.00 14.19 181 PHE A N 1
ATOM 2352 C CA . PHE A 1 161 ? -8.529 -7.733 0.804 1.00 13.85 181 PHE A CA 1
ATOM 2353 C C . PHE A 1 161 ? -9.887 -7.174 0.415 1.00 14.22 181 PHE A C 1
ATOM 2354 O O . PHE A 1 161 ? -10.079 -6.670 -0.695 1.00 13.40 181 PHE A O 1
ATOM 2371 N N . CYS A 1 162 ? -10.831 -7.292 1.336 1.00 14.86 182 CYS A N 1
ATOM 2372 C CA . CYS A 1 162 ? -12.136 -6.674 1.187 1.00 14.68 182 CYS A CA 1
ATOM 2373 C C . CYS A 1 162 ? -12.126 -5.294 1.831 1.00 14.81 182 CYS A C 1
ATOM 2374 O O . CYS A 1 162 ? -11.459 -5.057 2.840 1.00 16.34 182 CYS A O 1
ATOM 2381 N N . ALA A 1 163 ? -12.894 -4.386 1.251 1.00 14.69 183 ALA A N 1
ATOM 2382 C CA . ALA A 1 163 ? -13.096 -3.078 1.850 1.00 13.98 183 ALA A CA 1
ATOM 2383 C C . ALA A 1 163 ? -14.503 -2.639 1.490 1.00 16.38 183 ALA A C 1
ATOM 2384 O O . ALA A 1 163 ? -15.032 -3.018 0.441 1.00 15.66 183 ALA A O 1
ATOM 2391 N N . GLY A 1 164 ? -15.110 -1.859 2.376 1.00 17.30 184 GLY A N 1
ATOM 2392 C CA . GLY A 1 164 ? -16.461 -1.401 2.153 1.00 16.84 184 GLY A CA 1
ATOM 2393 C C . GLY A 1 164 ? -17.345 -1.648 3.352 1.00 18.06 184 GLY A C 1
ATOM 2394 O O . GLY A 1 164 ? -16.910 -1.492 4.497 1.00 20.44 184 GLY A O 1
ATOM 2398 N N . TYR A 1 165 A -18.589 -2.051 3.102 1.00 18.57 184 TYR A N 1
ATOM 2399 C CA . TYR A 1 165 A -19.625 -2.070 4.123 1.00 22.30 184 TYR A CA 1
ATOM 2400 C C . TYR A 1 165 A -20.474 -3.305 3.895 1.00 22.80 184 TYR A C 1
ATOM 2401 O O . TYR A 1 165 A -21.078 -3.456 2.830 1.00 25.97 184 TYR A O 1
ATOM 2419 N N . LEU A 1 166 ? -20.507 -4.193 4.888 1.00 24.21 185 LEU A N 1
ATOM 2420 C CA . LEU A 1 166 ? -21.312 -5.399 4.756 1.00 21.96 185 LEU A CA 1
ATOM 2421 C C . LEU A 1 166 ? -22.797 -5.087 4.642 1.00 26.24 185 LEU A C 1
ATOM 2422 O O . LEU A 1 166 ? -23.546 -5.903 4.095 1.00 26.45 185 LEU A O 1
ATOM 2438 N N . GLU A 1 167 ? -23.240 -3.930 5.149 1.00 24.56 186 GLU A N 1
ATOM 2439 C CA . GLU A 1 167 ? -24.645 -3.557 5.050 1.00 31.79 186 GLU A CA 1
ATOM 2440 C C . GLU A 1 167 ? -25.064 -3.260 3.617 1.00 27.09 186 GLU A C 1
ATOM 2441 O O . GLU A 1 167 ? -26.265 -3.268 3.323 1.00 32.47 186 GLU A O 1
ATOM 2453 N N . GLY A 1 168 ? -24.109 -3.015 2.727 1.00 27.84 187 GLY A N 1
ATOM 2454 C CA . GLY A 1 168 ? -24.412 -2.685 1.351 1.00 31.68 187 GLY A CA 1
ATOM 2455 C C . GLY A 1 168 ? -24.568 -1.196 1.136 1.00 33.87 187 GLY A C 1
ATOM 2456 O O . GLY A 1 168 ? -24.499 -0.381 2.060 1.00 38.02 187 GLY A O 1
ATOM 2460 N N . GLY A 1 169 ? -24.769 -0.834 -0.132 1.00 24.27 188 GLY A N 1
ATOM 2461 C CA . GLY A 1 169 ? -25.059 0.530 -0.512 1.00 22.90 188 GLY A CA 1
ATOM 2462 C C . GLY A 1 169 ? -23.862 1.368 -0.912 1.00 22.71 188 GLY A C 1
ATOM 2463 O O . GLY A 1 169 ? -24.041 2.394 -1.580 1.00 22.29 188 GLY A O 1
ATOM 2467 N N . LYS A 1 170 A -22.651 0.967 -0.526 1.00 18.07 188 LYS A N 1
ATOM 2468 C CA . LYS A 1 170 A -21.441 1.735 -0.809 1.00 19.71 188 LYS A CA 1
ATOM 2469 C C . LYS A 1 170 A -20.353 0.787 -1.291 1.00 16.25 188 LYS A C 1
ATOM 2470 O O . LYS A 1 170 A -19.912 -0.074 -0.525 1.00 18.53 188 LYS A O 1
ATOM 2489 N N . ASP A 1 171 ? -19.880 0.965 -2.526 1.00 15.78 189 ASP A N 1
ATOM 2490 C CA . ASP A 1 171 ? -18.924 0.021 -3.113 1.00 14.58 189 ASP A CA 1
ATOM 2491 C C . ASP A 1 171 ? -18.320 0.623 -4.379 1.00 14.64 189 ASP A C 1
ATOM 2492 O O . ASP A 1 171 ? -18.804 1.629 -4.905 1.00 15.96 189 ASP A O 1
ATOM 2501 N N . SER A 1 172 ? -17.254 -0.014 -4.866 1.00 14.20 190 SER A N 1
ATOM 2502 C CA . SER A 1 172 ? -16.792 0.188 -6.235 1.00 12.42 190 SER A CA 1
ATOM 2503 C C . SER A 1 172 ? -17.595 -0.720 -7.174 1.00 12.91 190 SER A C 1
ATOM 2504 O O . SER A 1 172 ? -18.247 -1.667 -6.739 1.00 13.15 190 SER A O 1
ATOM 2512 N N . CYS A 1 173 ? -17.556 -0.423 -8.472 1.00 12.30 191 CYS A N 1
ATOM 2513 C CA . CYS A 1 173 ? -18.431 -1.109 -9.420 1.00 13.19 191 CYS A CA 1
ATOM 2514 C C . CYS A 1 173 ? -17.781 -1.137 -10.797 1.00 12.23 191 CYS A C 1
ATOM 2515 O O . CYS A 1 173 ? -16.672 -0.632 -10.986 1.00 11.48 191 CYS A O 1
ATOM 2522 N N . GLN A 1 174 ? -18.469 -1.755 -11.764 1.00 12.31 192 GLN A N 1
ATOM 2523 C CA . GLN A 1 174 ? -17.923 -1.874 -13.118 1.00 12.33 192 GLN A CA 1
ATOM 2524 C C . GLN A 1 174 ? -17.542 -0.509 -13.679 1.00 12.61 192 GLN A C 1
ATOM 2525 O O . GLN A 1 174 ? -18.335 0.439 -13.648 1.00 13.99 192 GLN A O 1
ATOM 2539 N N . GLY A 1 175 ? -16.312 -0.421 -14.197 1.00 11.91 193 GLY A N 1
ATOM 2540 C CA . GLY A 1 175 ? -15.707 0.828 -14.602 1.00 12.10 193 GLY A CA 1
ATOM 2541 C C . GLY A 1 175 ? -14.724 1.402 -13.605 1.00 10.47 193 GLY A C 1
ATOM 2542 O O . GLY A 1 175 ? -13.972 2.324 -13.956 1.00 11.17 193 GLY A O 1
ATOM 2546 N N . ASP A 1 176 ? -14.711 0.896 -12.375 1.00 11.39 194 ASP A N 1
ATOM 2547 C CA . ASP A 1 176 ? -13.772 1.352 -11.366 1.00 10.11 194 ASP A CA 1
ATOM 2548 C C . ASP A 1 176 ? -12.512 0.499 -11.311 1.00 10.80 194 ASP A C 1
ATOM 2549 O O . ASP A 1 176 ? -11.517 0.939 -10.720 1.00 10.05 194 ASP A O 1
ATOM 2558 N N . SER A 1 177 ? -12.537 -0.701 -11.903 1.00 10.57 195 SER A N 1
ATOM 2559 C CA . SER A 1 177 ? -11.395 -1.609 -11.844 1.00 9.61 195 SER A CA 1
ATOM 2560 C C . SER A 1 177 ? -10.095 -0.893 -12.149 1.00 9.71 195 SER A C 1
ATOM 2561 O O . SER A 1 177 ? -10.022 -0.073 -13.065 1.00 9.58 195 SER A O 1
ATOM 2569 N N . GLY A 1 178 ? -9.035 -1.296 -11.446 1.00 10.41 196 GLY A N 1
ATOM 2570 C CA . GLY A 1 178 ? -7.715 -0.753 -11.657 1.00 10.99 196 GLY A CA 1
ATOM 2571 C C . GLY A 1 178 ? -7.435 0.519 -10.906 1.00 9.82 196 GLY A C 1
ATOM 2572 O O . GLY A 1 178 ? -6.268 0.911 -10.786 1.00 10.32 196 GLY A O 1
ATOM 2576 N N . GLY A 1 179 ? -8.464 1.178 -10.394 1.00 10.61 197 GLY A N 1
ATOM 2577 C CA . GLY A 1 179 ? -8.285 2.425 -9.704 1.00 10.81 197 GLY A CA 1
ATOM 2578 C C . GLY A 1 179 ? -7.801 2.258 -8.284 1.00 11.38 197 GLY A C 1
ATOM 2579 O O . GLY A 1 179 ? -7.651 1.143 -7.748 1.00 11.52 197 GLY A O 1
ATOM 2583 N N . PRO A 1 180 ? -7.575 3.399 -7.645 1.00 11.26 198 PRO A N 1
ATOM 2584 C CA . PRO A 1 180 ? -6.892 3.421 -6.350 1.00 11.33 198 PRO A CA 1
ATOM 2585 C C . PRO A 1 180 ? -7.777 3.148 -5.148 1.00 11.40 198 PRO A C 1
ATOM 2586 O O . PRO A 1 180 ? -8.954 3.512 -5.089 1.00 12.26 198 PRO A O 1
ATOM 2597 N N . VAL A 1 181 ? -7.149 2.506 -4.172 1.00 11.46 199 VAL A N 1
ATOM 2598 C CA . VAL A 1 181 ? -7.576 2.485 -2.785 1.00 11.82 199 VAL A CA 1
ATOM 2599 C C . VAL A 1 181 ? -6.401 3.067 -2.008 1.00 12.52 199 VAL A C 1
ATOM 2600 O O . VAL A 1 181 ? -5.351 2.421 -1.887 1.00 13.10 199 VAL A O 1
ATOM 2613 N N . VAL A 1 182 ? -6.564 4.280 -1.499 1.00 13.33 200 VAL A N 1
ATOM 2614 C CA . VAL A 1 182 ? -5.488 5.014 -0.848 1.00 13.47 200 VAL A CA 1
ATOM 2615 C C . VAL A 1 182 ? -5.819 5.139 0.628 1.00 15.25 200 VAL A C 1
ATOM 2616 O O . VAL A 1 182 ? -6.909 5.595 0.996 1.00 16.20 200 VAL A O 1
ATOM 2629 N N . CYS A 1 183 ? -4.885 4.716 1.469 1.00 16.15 201 CYS A N 1
ATOM 2630 C CA . CYS A 1 183 ? -5.080 4.687 2.911 1.00 19.78 201 CYS A CA 1
ATOM 2631 C C . CYS A 1 183 ? -3.876 5.368 3.539 1.00 21.98 201 CYS A C 1
ATOM 2632 O O . CYS A 1 183 ? -2.734 4.966 3.290 1.00 19.38 201 CYS A O 1
ATOM 2639 N N . SER A 1 184 ? -4.132 6.403 4.333 1.00 23.41 202 SER A N 1
ATOM 2640 C CA A SER A 1 184 ? -3.075 7.169 4.990 0.31 25.15 202 SER A CA 1
ATOM 2641 C CA B SER A 1 184 ? -3.073 7.165 4.991 0.69 23.67 202 SER A CA 1
ATOM 2642 C C . SER A 1 184 ? -1.970 7.533 4.001 1.00 22.61 202 SER A C 1
ATOM 2643 O O . SER A 1 184 ? -0.777 7.363 4.264 1.00 25.50 202 SER A O 1
ATOM 2657 N N . GLY A 1 185 ? -2.388 8.034 2.843 1.00 21.64 203 GLY A N 1
ATOM 2658 C CA . GLY A 1 185 ? -1.478 8.537 1.841 1.00 22.93 203 GLY A CA 1
ATOM 2659 C C . GLY A 1 185 ? -0.723 7.506 1.039 1.00 18.64 203 GLY A C 1
ATOM 2660 O O . GLY A 1 185 ? 0.185 7.883 0.290 1.00 21.88 203 GLY A O 1
ATOM 2664 N N . LYS A 1 186 ? -1.069 6.226 1.151 1.00 18.99 204 LYS A N 1
ATOM 2665 C CA . LYS A 1 186 ? -0.379 5.172 0.423 1.00 17.20 204 LYS A CA 1
ATOM 2666 C C . LYS A 1 186 ? -1.365 4.399 -0.442 1.00 15.94 204 LYS A C 1
ATOM 2667 O O . LYS A 1 186 ? -2.510 4.163 -0.042 1.00 15.83 204 LYS A O 1
ATOM 2686 N N . LEU A 1 187 ? -0.914 3.997 -1.626 1.00 14.31 209 LEU A N 1
ATOM 2687 C CA . LEU A 1 187 ? -1.718 3.156 -2.509 1.00 12.90 209 LEU A CA 1
ATOM 2688 C C . LEU A 1 187 ? -1.678 1.728 -1.974 1.00 15.37 209 LEU A C 1
ATOM 2689 O O . LEU A 1 187 ? -0.726 0.986 -2.230 1.00 14.89 209 LEU A O 1
ATOM 2705 N N . GLN A 1 188 ? -2.707 1.329 -1.223 1.00 12.58 210 GLN A N 1
ATOM 2706 C CA . GLN A 1 188 ? -2.749 -0.014 -0.651 1.00 12.90 210 GLN A CA 1
ATOM 2707 C C . GLN A 1 188 ? -3.591 -0.995 -1.456 1.00 12.24 210 GLN A C 1
ATOM 2708 O O . GLN A 1 188 ? -3.430 -2.208 -1.288 1.00 13.24 210 GLN A O 1
ATOM 2722 N N . GLY A 1 189 ? -4.490 -0.522 -2.310 1.00 12.56 211 GLY A N 1
ATOM 2723 C CA . GLY A 1 189 ? -5.347 -1.426 -3.043 1.00 11.74 211 GLY A CA 1
ATOM 2724 C C . GLY A 1 189 ? -5.568 -0.981 -4.473 1.00 11.48 211 GLY A C 1
ATOM 2725 O O . GLY A 1 189 ? -5.403 0.187 -4.829 1.00 11.04 211 GLY A O 1
ATOM 2729 N N . ILE A 1 190 ? -5.972 -1.960 -5.281 1.00 11.75 212 ILE A N 1
ATOM 2730 C CA . ILE A 1 190 ? -6.425 -1.762 -6.653 1.00 11.26 212 ILE A CA 1
ATOM 2731 C C . ILE A 1 190 ? -7.834 -2.334 -6.754 1.00 11.29 212 ILE A C 1
ATOM 2732 O O . ILE A 1 190 ? -8.066 -3.485 -6.365 1.00 11.20 212 ILE A O 1
ATOM 2748 N N . VAL A 1 191 ? -8.774 -1.550 -7.288 1.00 10.51 213 VAL A N 1
ATOM 2749 C CA . VAL A 1 191 ? -10.116 -2.083 -7.508 1.00 10.53 213 VAL A CA 1
ATOM 2750 C C . VAL A 1 191 ? -10.016 -3.326 -8.386 1.00 10.22 213 VAL A C 1
ATOM 2751 O O . VAL A 1 191 ? -9.451 -3.283 -9.486 1.00 10.53 213 VAL A O 1
ATOM 2764 N N . SER A 1 192 ? -10.585 -4.449 -7.922 1.00 10.42 214 SER A N 1
ATOM 2765 C CA . SER A 1 192 ? -10.453 -5.720 -8.634 1.00 10.68 214 SER A CA 1
ATOM 2766 C C . SER A 1 192 ? -11.802 -6.366 -8.946 1.00 11.67 214 SER A C 1
ATOM 2767 O O . SER A 1 192 ? -12.166 -6.424 -10.121 1.00 11.31 214 SER A O 1
ATOM 2775 N N . TRP A 1 193 ? -12.541 -6.864 -7.962 1.00 11.40 215 TRP A N 1
ATOM 2776 C CA . TRP A 1 193 ? -13.731 -7.648 -8.262 1.00 13.94 215 TRP A CA 1
ATOM 2777 C C . TRP A 1 193 ? -14.681 -7.652 -7.075 1.00 13.04 215 TRP A C 1
ATOM 2778 O O . TRP A 1 193 ? -14.360 -7.188 -5.980 1.00 13.33 215 TRP A O 1
ATOM 2799 N N . GLY A 1 194 ? -15.877 -8.175 -7.330 1.00 12.91 216 GLY A N 1
ATOM 2800 C CA . GLY A 1 194 ? -16.860 -8.435 -6.296 1.00 14.50 216 GLY A CA 1
ATOM 2801 C C . GLY A 1 194 ? -18.036 -9.147 -6.918 1.00 14.01 216 GLY A C 1
ATOM 2802 O O . GLY A 1 194 ? -18.123 -9.291 -8.139 1.00 15.24 216 GLY A O 1
ATOM 2806 N N . SER A 1 195 ? -18.936 -9.616 -6.063 1.00 14.66 217 SER A N 1
ATOM 2807 C CA . SER A 1 195 ? -20.194 -10.192 -6.529 1.00 16.59 217 SER A CA 1
ATOM 2808 C C . SER A 1 195 ? -21.186 -9.044 -6.666 1.00 16.96 217 SER A C 1
ATOM 2809 O O . SER A 1 195 ? -21.762 -8.586 -5.676 1.00 18.46 217 SER A O 1
ATOM 2817 N N . GLY A 1 196 ? -21.384 -8.576 -7.895 1.00 17.13 219 GLY A N 1
ATOM 2818 C CA . GLY A 1 196 ? -22.179 -7.381 -8.094 1.00 20.77 219 GLY A CA 1
ATOM 2819 C C . GLY A 1 196 ? -21.520 -6.187 -7.430 1.00 15.99 219 GLY A C 1
ATOM 2820 O O . GLY A 1 196 ? -20.308 -6.152 -7.216 1.00 16.29 219 GLY A O 1
ATOM 2824 N N . CYS A 1 197 ? -22.338 -5.206 -7.069 1.00 17.18 220 CYS A N 1
ATOM 2825 C CA . CYS A 1 197 ? -21.854 -3.962 -6.490 1.00 16.96 220 CYS A CA 1
ATOM 2826 C C . CYS A 1 197 ? -22.769 -3.524 -5.362 1.00 18.06 220 CYS A C 1
ATOM 2827 O O . CYS A 1 197 ? -23.981 -3.444 -5.558 1.00 19.00 220 CYS A O 1
ATOM 2834 N N . ALA A 1 198 ? -22.197 -3.211 -4.200 1.00 16.76 221 ALA A N 1
ATOM 2835 C CA . ALA A 1 198 ? -22.948 -2.620 -3.089 1.00 18.04 221 ALA A CA 1
ATOM 2836 C C . ALA A 1 198 ? -24.043 -3.543 -2.568 1.00 18.76 221 ALA A C 1
ATOM 2837 O O . ALA A 1 198 ? -25.004 -3.084 -1.939 1.00 21.10 221 ALA A O 1
ATOM 2844 N N . GLN A 1 199 A -23.919 -4.837 -2.828 1.00 20.77 221 GLN A N 1
ATOM 2845 C CA . GLN A 1 199 A -24.866 -5.807 -2.307 1.00 19.33 221 GLN A CA 1
ATOM 2846 C C . GLN A 1 199 A -24.526 -6.144 -0.860 1.00 20.26 221 GLN A C 1
ATOM 2847 O O . GLN A 1 199 A -23.364 -6.109 -0.446 1.00 20.36 221 GLN A O 1
ATOM 2861 N N . LYS A 1 200 ? -25.559 -6.457 -0.084 1.00 22.97 222 LYS A N 1
ATOM 2862 C CA . LYS A 1 200 ? -25.353 -6.835 1.307 1.00 24.28 222 LYS A CA 1
ATOM 2863 C C . LYS A 1 200 ? -24.425 -8.043 1.388 1.00 20.61 222 LYS A C 1
ATOM 2864 O O . LYS A 1 200 ? -24.574 -9.014 0.641 1.00 22.88 222 LYS A O 1
ATOM 2883 N N . ASN A 1 201 ? -23.436 -7.958 2.275 1.00 20.33 223 ASN A N 1
ATOM 2884 C CA . ASN A 1 201 ? -22.506 -9.053 2.554 1.00 22.15 223 ASN A CA 1
ATOM 2885 C C . ASN A 1 201 ? -21.670 -9.467 1.345 1.00 20.85 223 ASN A C 1
ATOM 2886 O O . ASN A 1 201 ? -21.162 -10.590 1.290 1.00 22.52 223 ASN A O 1
ATOM 2897 N N . LYS A 1 202 ? -21.500 -8.570 0.382 1.00 19.04 224 LYS A N 1
ATOM 2898 C CA . LYS A 1 202 ? -20.638 -8.807 -0.778 1.00 17.77 224 LYS A CA 1
ATOM 2899 C C . LYS A 1 202 ? -19.821 -7.547 -1.003 1.00 18.30 224 LYS A C 1
ATOM 2900 O O . LYS A 1 202 ? -20.042 -6.792 -1.958 1.00 16.89 224 LYS A O 1
ATOM 2919 N N . PRO A 1 203 ? -18.876 -7.271 -0.111 1.00 17.29 225 PRO A N 1
ATOM 2920 C CA . PRO A 1 203 ? -18.042 -6.078 -0.254 1.00 18.09 225 PRO A CA 1
ATOM 2921 C C . PRO A 1 203 ? -17.077 -6.227 -1.416 1.00 13.98 225 PRO A C 1
ATOM 2922 O O . PRO A 1 203 ? -16.825 -7.319 -1.929 1.00 16.06 225 PRO A O 1
ATOM 2933 N N . GLY A 1 204 ? -16.527 -5.095 -1.831 1.00 15.34 226 GLY A N 1
ATOM 2934 C CA . GLY A 1 204 ? -15.552 -5.111 -2.898 1.00 13.06 226 GLY A CA 1
ATOM 2935 C C . GLY A 1 204 ? -14.271 -5.800 -2.470 1.00 14.13 226 GLY A C 1
ATOM 2936 O O . GLY A 1 204 ? -13.866 -5.746 -1.306 1.00 14.37 226 GLY A O 1
ATOM 2940 N N . VAL A 1 205 ? -13.640 -6.473 -3.436 1.00 13.39 227 VAL A N 1
ATOM 2941 C CA . VAL A 1 205 ? -12.348 -7.131 -3.254 1.00 12.85 227 VAL A CA 1
ATOM 2942 C C . VAL A 1 205 ? -11.287 -6.354 -4.026 1.00 11.94 227 VAL A C 1
ATOM 2943 O O . VAL A 1 205 ? -11.517 -5.908 -5.157 1.00 12.20 227 VAL A O 1
ATOM 2956 N N . TYR A 1 206 ? -10.119 -6.201 -3.412 1.00 12.00 228 TYR A N 1
ATOM 2957 C CA . TYR A 1 206 ? -9.064 -5.325 -3.903 1.00 13.61 228 TYR A CA 1
ATOM 2958 C C . TYR A 1 206 ? -7.725 -6.038 -3.877 1.00 12.37 228 TYR A C 1
ATOM 2959 O O . TYR A 1 206 ? -7.440 -6.810 -2.967 1.00 12.09 228 TYR A O 1
ATOM 2977 N N . THR A 1 207 ? -6.905 -5.766 -4.887 1.00 11.91 229 THR A N 1
ATOM 2978 C CA . THR A 1 207 ? -5.556 -6.305 -4.915 1.00 11.53 229 THR A CA 1
ATOM 2979 C C . THR A 1 207 ? -4.719 -5.646 -3.829 1.00 10.43 229 THR A C 1
ATOM 2980 O O . THR A 1 207 ? -4.746 -4.425 -3.668 1.00 12.65 229 THR A O 1
ATOM 2991 N N . LYS A 1 208 ? -3.962 -6.456 -3.101 1.00 13.18 230 LYS A N 1
ATOM 2992 C CA . LYS A 1 208 ? -3.190 -6.002 -1.942 1.00 13.69 230 LYS A CA 1
ATOM 2993 C C . LYS A 1 208 ? -1.817 -5.533 -2.414 1.00 13.76 230 LYS A C 1
ATOM 2994 O O . LYS A 1 208 ? -0.870 -6.305 -2.527 1.00 14.15 230 LYS A O 1
ATOM 3013 N N . VAL A 1 209 ? -1.707 -4.226 -2.671 1.00 13.05 231 VAL A N 1
ATOM 3014 C CA . VAL A 1 209 ? -0.515 -3.656 -3.297 1.00 11.82 231 VAL A CA 1
ATOM 3015 C C . VAL A 1 209 ? 0.746 -3.891 -2.480 1.00 12.74 231 VAL A C 1
ATOM 3016 O O . VAL A 1 209 ? 1.838 -4.022 -3.047 1.00 13.14 231 VAL A O 1
ATOM 3029 N N . CYS A 1 210 ? 0.641 -3.926 -1.153 1.00 13.59 232 CYS A N 1
ATOM 3030 C CA . CYS A 1 210 ? 1.845 -4.048 -0.337 1.00 13.47 232 CYS A CA 1
ATOM 3031 C C . CYS A 1 210 ? 2.614 -5.337 -0.618 1.00 16.54 232 CYS A C 1
ATOM 3032 O O . CYS A 1 210 ? 3.803 -5.414 -0.296 1.00 18.34 232 CYS A O 1
ATOM 3039 N N . ASN A 1 211 ? 1.970 -6.355 -1.186 1.00 14.84 233 ASN A N 1
ATOM 3040 C CA . ASN A 1 211 ? 2.664 -7.594 -1.518 1.00 15.42 233 ASN A CA 1
ATOM 3041 C C . ASN A 1 211 ? 3.461 -7.492 -2.809 1.00 15.07 233 ASN A C 1
ATOM 3042 O O . ASN A 1 211 ? 4.180 -8.440 -3.152 1.00 17.99 233 ASN A O 1
ATOM 3053 N N . TYR A 1 212 ? 3.357 -6.374 -3.527 1.00 13.88 234 TYR A N 1
ATOM 3054 C CA . TYR A 1 212 ? 3.954 -6.240 -4.847 1.00 13.08 234 TYR A CA 1
ATOM 3055 C C . TYR A 1 212 ? 4.952 -5.098 -4.943 1.00 13.52 234 TYR A C 1
ATOM 3056 O O . TYR A 1 212 ? 5.386 -4.775 -6.050 1.00 14.87 234 TYR A O 1
ATOM 3074 N N . VAL A 1 213 ? 5.311 -4.469 -3.825 1.00 16.29 235 VAL A N 1
ATOM 3075 C CA . VAL A 1 213 ? 6.205 -3.314 -3.882 1.00 16.56 235 VAL A CA 1
ATOM 3076 C C . VAL A 1 213 ? 7.536 -3.687 -4.531 1.00 18.71 235 VAL A C 1
ATOM 3077 O O . VAL A 1 213 ? 8.065 -2.938 -5.360 1.00 19.25 235 VAL A O 1
ATOM 3090 N N . SER A 1 214 ? 8.091 -4.850 -4.186 1.00 18.92 236 SER A N 1
ATOM 3091 C CA . SER A 1 214 ? 9.351 -5.273 -4.796 1.00 21.25 236 SER A CA 1
ATOM 3092 C C . SER A 1 214 ? 9.181 -5.521 -6.291 1.00 21.87 236 SER A C 1
ATOM 3093 O O . SER A 1 214 ? 10.003 -5.080 -7.106 1.00 21.87 236 SER A O 1
ATOM 3101 N N . TRP A 1 215 ? 8.113 -6.222 -6.672 1.00 17.01 237 TRP A N 1
ATOM 3102 C CA . TRP A 1 215 ? 7.858 -6.467 -8.086 1.00 18.18 237 TRP A CA 1
ATOM 3103 C C . TRP A 1 215 ? 7.701 -5.159 -8.853 1.00 17.52 237 TRP A C 1
ATOM 3104 O O . TRP A 1 215 ? 8.208 -5.021 -9.972 1.00 18.31 237 TRP A O 1
ATOM 3125 N N . ILE A 1 216 ? 7.000 -4.184 -8.273 1.00 14.82 238 ILE A N 1
ATOM 3126 C CA . ILE A 1 216 ? 6.838 -2.898 -8.946 1.00 15.77 238 ILE A CA 1
ATOM 3127 C C . ILE A 1 216 ? 8.198 -2.256 -9.182 1.00 18.97 238 ILE A C 1
ATOM 3128 O O . ILE A 1 216 ? 8.506 -1.794 -10.287 1.00 17.81 238 ILE A O 1
ATOM 3144 N N . LYS A 1 217 ? 9.042 -2.237 -8.154 1.00 19.65 239 LYS A N 1
ATOM 3145 C CA . LYS A 1 217 ? 10.351 -1.609 -8.291 1.00 22.37 239 LYS A CA 1
ATOM 3146 C C . LYS A 1 217 ? 11.193 -2.308 -9.351 1.00 28.45 239 LYS A C 1
ATOM 3147 O O . LYS A 1 217 ? 11.859 -1.649 -10.160 1.00 26.59 239 LYS A O 1
ATOM 3166 N N . GLN A 1 218 ? 11.168 -3.640 -9.382 1.00 25.64 240 GLN A N 1
ATOM 3167 C CA . GLN A 1 218 ? 11.989 -4.349 -10.360 1.00 25.87 240 GLN A CA 1
ATOM 3168 C C . GLN A 1 218 ? 11.433 -4.190 -11.772 1.00 23.46 240 GLN A C 1
ATOM 3169 O O . GLN A 1 218 ? 12.205 -4.129 -12.735 1.00 26.12 240 GLN A O 1
ATOM 3183 N N . THR A 1 219 ? 10.110 -4.079 -11.914 1.00 21.63 241 THR A N 1
ATOM 3184 C CA . THR A 1 219 ? 9.525 -3.898 -13.237 1.00 22.50 241 THR A CA 1
ATOM 3185 C C . THR A 1 219 ? 9.861 -2.522 -13.799 1.00 22.44 241 THR A C 1
ATOM 3186 O O . THR A 1 219 ? 10.188 -2.390 -14.983 1.00 25.13 241 THR A O 1
ATOM 3197 N N . ILE A 1 220 ? 9.773 -1.481 -12.971 1.00 20.52 242 ILE A N 1
ATOM 3198 C CA . ILE A 1 220 ? 10.207 -0.163 -13.416 1.00 27.37 242 ILE A CA 1
ATOM 3199 C C . ILE A 1 220 ? 11.648 -0.224 -13.898 1.00 28.63 242 ILE A C 1
ATOM 3200 O O . ILE A 1 220 ? 12.009 0.372 -14.918 1.00 32.84 242 ILE A O 1
ATOM 3216 N N . ALA A 1 221 ? 12.492 -0.955 -13.174 1.00 28.68 243 ALA A N 1
ATOM 3217 C CA . ALA A 1 221 ? 13.906 -1.007 -13.521 1.00 31.15 243 ALA A CA 1
ATOM 3218 C C . ALA A 1 221 ? 14.132 -1.782 -14.810 1.00 39.54 243 ALA A C 1
ATOM 3219 O O . ALA A 1 221 ? 15.009 -1.432 -15.610 1.00 40.91 243 ALA A O 1
ATOM 3226 N N . SER A 1 222 ? 13.361 -2.850 -15.019 1.00 48.88 244 SER A N 1
ATOM 3227 C CA . SER A 1 222 ? 13.508 -3.680 -16.205 1.00 55.30 244 SER A CA 1
ATOM 3228 C C . SER A 1 222 ? 13.002 -2.996 -17.467 1.00 54.17 244 SER A C 1
ATOM 3229 O O . SER A 1 222 ? 13.296 -3.476 -18.567 1.00 43.17 244 SER A O 1
ATOM 3237 N N . ASN A 1 223 ? 12.270 -1.893 -17.340 1.00 48.27 245 ASN A N 1
ATOM 3238 C CA . ASN A 1 223 ? 11.626 -1.268 -18.484 1.00 47.74 245 ASN A CA 1
ATOM 3239 C C . ASN A 1 223 ? 11.718 0.249 -18.415 1.00 41.85 245 ASN A C 1
ATOM 3240 O O . ASN A 1 223 ? 11.117 0.945 -19.230 1.00 47.74 245 ASN A O 1
ATOM 3251 N N . ILE B 2 1 ? -14.30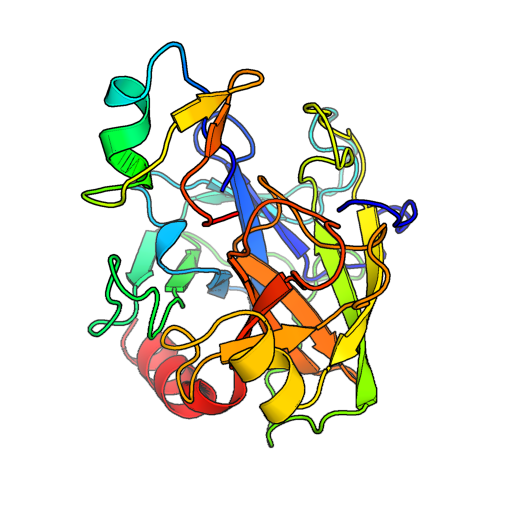6 -4.117 -14.506 1.00 11.62 1 ILE I N 1
ATOM 3252 C CA . ILE B 2 1 ? -14.100 -3.511 -15.820 1.00 12.54 1 ILE I CA 1
ATOM 3253 C C . ILE B 2 1 ? -15.439 -3.084 -16.384 1.00 11.81 1 ILE I C 1
ATOM 3254 O O . ILE B 2 1 ? -16.477 -3.628 -16.028 1.00 12.95 1 ILE I O 1
ATOM 3270 N N . LEU B 2 2 ? -15.425 -2.072 -17.237 1.00 11.82 2 LEU I N 1
ATOM 3271 C CA . LEU B 2 2 ? -16.592 -1.724 -18.025 1.00 12.06 2 LEU I CA 1
ATOM 3272 C C . LEU B 2 2 ? -16.378 -2.224 -19.447 1.00 13.63 2 LEU I C 1
ATOM 3273 O O . LEU B 2 2 ? -15.458 -1.771 -20.137 1.00 14.61 2 LEU I O 1
ATOM 3289 N N . LYS B 2 3 ? -17.209 -3.174 -19.869 1.00 14.39 3 LYS I N 1
ATOM 3290 C CA . LYS B 2 3 ? -17.248 -3.629 -21.255 1.00 16.23 3 LYS I CA 1
ATOM 3291 C C . LYS B 2 3 ? -18.711 -3.771 -21.634 1.00 17.65 3 LYS I C 1
ATOM 3292 O O . LYS B 2 3 ? -19.436 -4.543 -21.007 1.00 16.61 3 LYS I O 1
ATOM 3311 N N . ARG B 2 4 ? -19.150 -3.028 -22.643 1.00 19.23 4 ARG I N 1
ATOM 3312 C CA . ARG B 2 4 ? -20.524 -3.151 -23.100 1.00 19.61 4 ARG I CA 1
ATOM 3313 C C . ARG B 2 4 ? -20.685 -4.424 -23.925 1.00 21.70 4 ARG I C 1
ATOM 3314 O O . ARG B 2 4 ? -19.727 -4.958 -24.492 1.00 22.59 4 ARG I O 1
ATOM 3335 N N . CYS B 2 5 ? -21.916 -4.921 -23.977 1.00 19.26 5 CYS I N 1
ATOM 3336 C CA . CYS B 2 5 ? -22.178 -6.181 -24.652 1.00 20.94 5 CYS I CA 1
ATOM 3337 C C . CYS B 2 5 ? -23.652 -6.237 -25.012 1.00 21.29 5 CYS I C 1
ATOM 3338 O O . CYS B 2 5 ? -24.483 -5.545 -24.419 1.00 22.98 5 CYS I O 1
ATOM 3345 N N . LYS B 2 6 ? -23.964 -7.083 -25.992 1.00 21.96 6 LYS I N 1
ATOM 3346 C CA . LYS B 2 6 ? -25.334 -7.496 -26.258 1.00 23.77 6 LYS I CA 1
ATOM 3347 C C . LYS B 2 6 ? -25.587 -8.934 -25.845 1.00 23.74 6 LYS I C 1
ATOM 3348 O O . LYS B 2 6 ? -26.702 -9.261 -25.428 1.00 28.25 6 LYS I O 1
ATOM 3367 N N . THR B 2 7 ? -24.574 -9.790 -25.966 1.00 24.72 7 THR I N 1
ATOM 3368 C CA . THR B 2 7 ? -24.630 -11.166 -25.504 1.00 23.22 7 THR I CA 1
ATOM 3369 C C . THR B 2 7 ? -23.327 -11.457 -24.769 1.00 21.91 7 THR I C 1
ATOM 3370 O O . THR B 2 7 ? -22.342 -10.724 -24.898 1.00 20.61 7 THR I O 1
ATOM 3381 N N . TYR B 2 8 ? -23.317 -12.542 -24.000 1.00 20.48 8 TYR I N 1
ATOM 3382 C CA . TYR B 2 8 ? -22.120 -12.834 -23.218 1.00 20.82 8 TYR I CA 1
ATOM 3383 C C . TYR B 2 8 ? -20.929 -13.195 -24.100 1.00 20.18 8 TYR I C 1
ATOM 3384 O O . TYR B 2 8 ? -19.784 -12.991 -23.682 1.00 20.65 8 TYR I O 1
ATOM 3402 N N . ASP B 2 9 ? -21.164 -13.678 -25.322 1.00 22.82 9 ASP I N 1
ATOM 3403 C CA . ASP B 2 9 ? -20.046 -13.914 -26.229 1.00 29.96 9 ASP I CA 1
ATOM 3404 C C . ASP B 2 9 ? -19.248 -12.637 -26.475 1.00 29.00 9 ASP I C 1
ATOM 3405 O O . ASP B 2 9 ? -18.041 -12.701 -26.736 1.00 25.19 9 ASP I O 1
ATOM 3414 N N . ASP B 2 10 ? -19.899 -11.468 -26.397 1.00 24.59 10 ASP I N 1
ATOM 3415 C CA . ASP B 2 10 ? -19.184 -10.204 -26.530 1.00 23.88 10 ASP I CA 1
ATOM 3416 C C . ASP B 2 10 ? -18.223 -9.952 -25.376 1.00 21.51 10 ASP I C 1
ATOM 3417 O O . ASP B 2 10 ? -17.387 -9.045 -25.469 1.00 25.55 10 ASP I O 1
ATOM 3426 N N . CYS B 2 11 ? -18.327 -10.715 -24.292 1.00 20.06 11 CYS I N 1
ATOM 3427 C CA . CYS B 2 11 ? -17.504 -10.516 -23.113 1.00 20.29 11 CYS I CA 1
ATOM 3428 C C . CYS B 2 11 ? -16.282 -11.416 -23.080 1.00 20.88 11 CYS I C 1
ATOM 3429 O O . CYS B 2 11 ? -15.513 -11.353 -22.116 1.00 21.11 11 CYS I O 1
ATOM 3436 N N . LYS B 2 12 ? -16.088 -12.253 -24.101 1.00 22.87 12 LYS I N 1
ATOM 3437 C CA . LYS B 2 12 ? -15.000 -13.222 -24.075 1.00 27.57 12 LYS I CA 1
ATOM 3438 C C . LYS B 2 12 ? -13.645 -12.547 -23.912 1.00 28.43 12 LYS I C 1
ATOM 3439 O O . LYS B 2 12 ? -12.751 -13.104 -23.264 1.00 31.09 12 LYS I O 1
ATOM 3458 N N . ASP B 2 13 ? -13.473 -11.355 -24.489 0.80 24.43 13 ASP I N 1
ATOM 3459 C CA . ASP B 2 13 ? -12.182 -10.680 -24.447 0.80 28.00 13 ASP I CA 1
ATOM 3460 C C . ASP B 2 13 ? -11.797 -10.282 -23.027 0.80 30.15 13 ASP I C 1
ATOM 3461 O O . ASP B 2 13 ? -10.623 -10.379 -22.648 0.80 27.81 13 ASP I O 1
ATOM 3470 N N . VAL B 2 14 ? -12.762 -9.831 -22.229 1.00 22.04 14 VAL I N 1
ATOM 3471 C CA . VAL B 2 14 ? -12.444 -9.303 -20.908 1.00 24.06 14 VAL I CA 1
ATOM 3472 C C . VAL B 2 14 ? -12.687 -10.353 -19.835 1.00 21.00 14 VAL I C 1
ATOM 3473 O O . VAL B 2 14 ? -12.026 -10.346 -18.792 1.00 21.51 14 VAL I O 1
ATOM 3486 N N . CYS B 2 15 ? -13.629 -11.262 -20.080 1.00 22.50 15 CYS I N 1
ATOM 3487 C CA . CYS B 2 15 ? -13.997 -12.265 -19.088 1.00 20.28 15 CYS I CA 1
ATOM 3488 C C . CYS B 2 15 ? -13.299 -13.599 -19.296 1.00 20.08 15 CYS I C 1
ATOM 3489 O O . CYS B 2 15 ? -13.325 -14.438 -18.390 1.00 27.02 15 CYS I O 1
ATOM 3496 N N . LYS B 2 16 ? -12.668 -13.806 -20.447 1.00 25.68 16 LYS I N 1
ATOM 3497 C CA . LYS B 2 16 ? -11.886 -15.017 -20.715 1.00 28.30 16 LYS I CA 1
ATOM 3498 C C . LYS B 2 16 ? -12.805 -16.214 -20.487 1.00 31.13 16 LYS I C 1
ATOM 3499 O O . LYS B 2 16 ? -13.912 -16.244 -21.051 1.00 30.53 16 LYS I O 1
ATOM 3518 N N . ALA B 2 17 ? -12.408 -17.201 -19.688 1.00 31.04 17 ALA I N 1
ATOM 3519 C CA . ALA B 2 17 ? -13.199 -18.404 -19.467 1.00 30.35 17 ALA I CA 1
ATOM 3520 C C . ALA B 2 17 ? -14.135 -18.273 -18.273 1.00 31.75 17 ALA I C 1
ATOM 3521 O O . ALA B 2 17 ? -14.817 -19.243 -17.926 1.00 30.18 17 ALA I O 1
ATOM 3528 N N . ARG B 2 18 ? -14.195 -17.097 -17.655 1.00 28.31 18 ARG I N 1
ATOM 3529 C CA . ARG B 2 18 ? -15.025 -16.904 -16.479 1.00 25.89 18 ARG I CA 1
ATOM 3530 C C . ARG B 2 18 ? -16.503 -16.979 -16.850 1.00 31.99 18 ARG I C 1
ATOM 3531 O O . ARG B 2 18 ? -16.922 -16.515 -17.916 1.00 26.51 18 ARG I O 1
ATOM 3552 N N . LYS B 2 19 ? -17.298 -17.559 -15.955 1.00 30.12 19 LYS I N 1
ATOM 3553 C CA . LYS B 2 19 ? -18.741 -17.578 -16.131 1.00 28.86 19 LYS I CA 1
ATOM 3554 C C . LYS B 2 19 ? -19.307 -16.200 -15.817 1.00 22.10 19 LYS I C 1
ATOM 3555 O O . LYS B 2 19 ? -18.741 -15.439 -15.027 1.00 24.99 19 LYS I O 1
ATOM 3574 N N . GLY B 2 20 ? -20.426 -15.874 -16.452 1.00 21.54 20 GLY I N 1
ATOM 3575 C CA . GLY B 2 20 ? -21.022 -14.569 -16.241 1.00 20.57 20 GLY I CA 1
ATOM 3576 C C . GLY B 2 20 ? -22.210 -14.358 -17.156 1.00 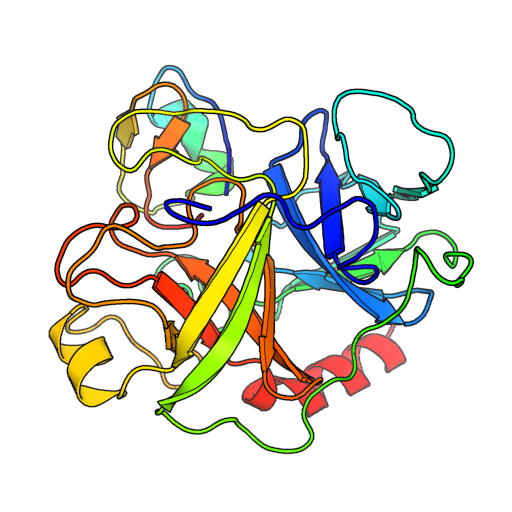21.45 20 GLY I C 1
ATOM 3577 O O . GLY B 2 20 ? -22.775 -15.311 -17.697 1.00 21.03 20 GLY I O 1
ATOM 3581 N N . LYS B 2 21 ? -22.571 -13.090 -17.319 1.00 17.62 21 LYS I N 1
ATOM 3582 C CA . LYS B 2 21 ? -23.715 -12.738 -18.136 1.00 18.57 21 LYS I CA 1
ATOM 3583 C C . LYS B 2 21 ? -23.514 -11.337 -18.684 1.00 16.70 21 LYS I C 1
ATOM 3584 O O . LYS B 2 21 ? -22.725 -10.548 -18.155 1.00 16.76 21 LYS I O 1
ATOM 3603 N N . CYS B 2 22 ? -24.230 -11.051 -19.769 1.00 17.70 22 CYS I N 1
ATOM 3604 C CA . CYS B 2 22 ? -24.362 -9.702 -20.304 1.00 17.35 22 CYS I CA 1
ATOM 3605 C C . CYS B 2 22 ? -25.683 -9.147 -19.790 1.00 18.69 22 CYS I C 1
ATOM 3606 O O . CYS B 2 22 ? -26.749 -9.640 -20.161 1.00 20.30 22 CYS I O 1
ATOM 3613 N N . GLU B 2 23 ? -25.616 -8.117 -18.949 1.00 18.06 23 GLU I N 1
ATOM 3614 C CA . GLU B 2 23 ? -26.804 -7.620 -18.270 1.00 19.80 23 GLU I CA 1
ATOM 3615 C C . GLU B 2 23 ? -26.684 -6.117 -18.113 1.00 20.04 23 GLU I C 1
ATOM 3616 O O . GLU B 2 23 ? -25.588 -5.600 -17.879 1.00 18.09 23 GLU I O 1
ATOM 3628 N N . PHE B 2 24 ? -27.815 -5.424 -18.236 1.00 24.07 24 PHE I N 1
ATOM 3629 C CA . PHE B 2 24 ? -27.846 -3.962 -18.170 1.00 26.36 24 PHE I CA 1
ATOM 3630 C C . PHE B 2 24 ? -26.828 -3.355 -19.131 1.00 23.10 24 PHE I C 1
ATOM 3631 O O . PHE B 2 24 ? -26.241 -2.303 -18.861 1.00 23.47 24 PHE I O 1
ATOM 3648 N N . GLY B 2 25 ? -26.600 -4.036 -20.253 1.00 21.75 25 GLY I N 1
ATOM 3649 C CA . GLY B 2 25 ? -25.730 -3.550 -21.300 1.00 20.94 25 GLY I CA 1
ATOM 3650 C C . GLY B 2 25 ? -24.256 -3.823 -21.113 1.00 18.46 25 GLY I C 1
ATOM 3651 O O . GLY B 2 25 ? -23.461 -3.437 -21.981 1.00 19.91 25 GLY I O 1
ATOM 3655 N N . ILE B 2 26 ? -23.854 -4.485 -20.031 1.00 16.90 26 ILE I N 1
ATOM 3656 C CA . ILE B 2 26 ? -22.438 -4.617 -19.718 1.00 15.13 26 ILE I CA 1
ATOM 3657 C C . ILE B 2 26 ? -22.093 -6.037 -19.297 1.00 15.03 26 ILE I C 1
ATOM 3658 O O . ILE B 2 26 ? -22.953 -6.841 -18.934 1.00 16.64 26 ILE I O 1
ATOM 3674 N N . CYS B 2 27 ? -20.805 -6.335 -19.352 1.00 14.84 27 CYS I N 1
ATOM 3675 C CA . CYS B 2 27 ? -20.309 -7.654 -18.998 1.00 16.18 27 CYS I CA 1
ATOM 3676 C C . CYS B 2 27 ? -20.225 -7.798 -17.488 1.00 15.04 27 CYS I C 1
ATOM 3677 O O . CYS B 2 27 ? -19.654 -6.944 -16.804 1.00 15.13 27 CYS I O 1
ATOM 3684 N N . LYS B 2 28 ? -20.774 -8.895 -16.974 1.00 15.16 28 LYS I N 1
ATOM 3685 C CA . LYS B 2 28 ? -20.803 -9.178 -15.540 1.00 14.62 28 LYS I CA 1
ATOM 3686 C C . LYS B 2 28 ? -20.153 -10.534 -15.295 1.00 16.46 28 LYS I C 1
ATOM 3687 O O . LYS B 2 28 ? -20.797 -11.580 -15.394 1.00 16.81 28 LYS I O 1
ATOM 3706 N N . CYS B 2 29 ? -18.864 -10.507 -14.974 1.00 16.22 29 CYS I N 1
ATOM 3707 C CA . CYS B 2 29 ? -18.144 -11.696 -14.526 1.00 15.90 29 CYS I CA 1
ATOM 3708 C C . CYS B 2 29 ? -17.266 -11.339 -13.330 1.00 13.83 29 CYS I C 1
ATOM 3709 O O . CYS B 2 29 ? -16.091 -11.719 -13.256 1.00 15.79 29 CYS I O 1
ATOM 3716 N N . MET B 2 30 ? -17.831 -10.558 -12.402 1.00 15.34 30 MET I N 1
ATOM 3717 C CA . MET B 2 30 ? -17.225 -10.143 -11.139 1.00 15.02 30 MET I CA 1
ATOM 3718 C C . MET B 2 30 ? -16.146 -9.070 -11.238 1.00 14.50 30 MET I C 1
ATOM 3719 O O . MET B 2 30 ? -16.121 -8.158 -10.407 1.00 15.15 30 MET I O 1
ATOM 3733 N N . ILE B 2 31 ? -15.253 -9.153 -12.226 1.00 12.64 31 ILE I N 1
ATOM 3734 C CA . ILE B 2 31 ? -14.265 -8.096 -12.403 1.00 11.75 31 ILE I CA 1
ATOM 3735 C C . ILE B 2 31 ? -14.964 -6.766 -12.672 1.00 11.57 31 ILE I C 1
ATOM 3736 O O . ILE B 2 31 ? -15.992 -6.705 -13.355 1.00 12.60 31 ILE I O 1
ATOM 3752 N N . LYS B 2 32 ? -14.403 -5.688 -12.132 1.00 11.52 32 LYS I N 1
ATOM 3753 C CA . LYS B 2 32 ? -15.028 -4.358 -12.213 1.00 11.87 32 LYS I CA 1
ATOM 3754 C C . LYS B 2 32 ? -14.512 -3.510 -13.369 1.00 10.65 32 LYS I C 1
ATOM 3755 O O . LYS B 2 32 ? -14.542 -2.277 -13.343 1.00 11.63 32 LYS I O 1
#

Sequence (255 aa):
IVGGYTCGANTVPYQVSLNSGYHFCGGSLINSQWVVSAAHCYKSGIQVRLGEDNINVVEGNEQFISASKSIVHPSYNSNTLNNDIMLIKLKSAASSLNSRVASSISLPTSSCASAGTQCLISGWGNTKSSGTSSYPDVLKCLKAPILSDSSCKSAYPGQITSNMFCAGYLEGGKDSCQGDSGGPVVCSSGKLQGIVSWGSGCAQKNKPGVYTKVCNYVSWIKQTIASNILKRCKTYDDCKDVCKARKGKCEFGICKCMIK

GO terms:
  GO:0005515 protein binding (F, IPI)
  GO:0097655 serpin family protein binding (F, IDA)
  GO:0004175 endopeptidase activity (F, IDA)
  GO:0004252 serine-type endopeptidase activity (F, IDA)
  GO:0097180 serine protease inhibitor complex (C, IDA)
  GO:0006508 proteolysis (P, IDA)
  GO:0097655 serpin family protein binding (F, IPI)

Foldseek 3Di:
DAQFAFCDQLVQQQWKFKDPPHTFEIWGAAFQWKTKFWLVPDDPWIWIWGRDFQPVDDDPRIDTFTFPDKAQDPPQDPVLRPSGMIMTTTPDTHDDDSRHHHFAADPDADDFPFKWKAKFQAAHDLPDGDGDRGMTIDIKTWHDVVLVCVLPPPRDDPFKTFIHDLQFRGADAGSHGTTATATPRHGQWGFTDWDGHRDHSITTMTGGRNVCPVVVVVVVVVD/DWDFDDWQVSVCVPQPPADFTHPPRTTDRPDD

Nearest PDB structures (foldseek):
  6mrq-assembly1_I  TM=1.032E+00  e=2.202E-05  Tityus
  2fi5-assembly1_E  TM=1.002E+00  e=9.002E-42  Bos taurus
  4b1t-assembly2_C  TM=9.956E-01  e=2.237E-41  Bos taurus
  4b2c-assembly2_C  TM=9.977E-01  e=3.433E-41  Bos taurus
  3v13-assembly1_A  TM=9.983E-01  e=4.993E-41  Bos taurus

CATH classification: 2.40.10.10 (+1 more: 2.40.10.10)

Secondary structure (DSSP, 8-state):
-BS-EE--TTSSTTEEEEESSSEEEEEEEEETTEEEE-GGG--SS-EEEES-SSTTS--S--EEEEEEEEEE-TT--TTT-TT--EEEEESSPPPPSSSS---BPPSS---TT-EEEEEESS---SSS----SS-EEEEEEBPPHHHHHHHSTTT--TTEEEES-TTSS-B--TT-TT-EEEETTEEEEEEEE-SSSSBTTB-EEEEEGGGGHHHHHHHHHH-/---B-SSGGGGHHHHTT---EEETTEEESSB-

Radius of gyration: 16.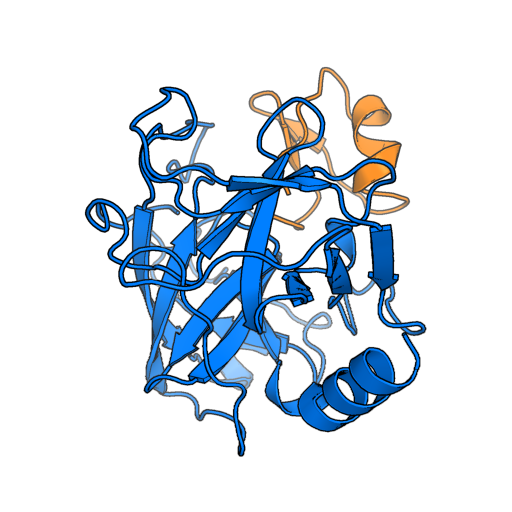25 Å; Cα contacts (8 Å, |Δi|>4): 745; chains: 2; bounding box: 43×42×38 Å